Protein 4ZL8 (pdb70)

Sequence (187 aa):
DYTAGKEYVELSSPVPVSQPGKIEVVELFWYGCPHCYAFEPTIVPWSEKLPADVHFVRLPALFGGIWNVHGQMFLTLISSMGVEHDVHNAVFEAIHKEHKKLATPEEMADFLAGKKGVDKEKFLSSSTYNSFAIKKGQMEKAKKLAMAYQVTGVPTMVVNGKYRFDIGSAGGPEETLKLADYLIEKKERAAAK

InterPro domains:
  IPR001853 DSBA-like thioredoxin domain [PF01323] (96-183)
  IPR013766 Thioredoxin domain [PS51352] (16-203)
  IPR017937 Thioredoxin, conserved site [PS00194] (48-66)
  IPR023205 Thiol:disulphide interchange protein DsbA/DsbL [PIRSF001488] (1-208)
  IPR023205 Thiol:disulphide interchange protein DsbA/DsbL [cd03019] (27-207)
  IPR036249 Thioredoxin-like superfamily [SSF52833] (25-203)
  IPR050824 Bacterial Thiol:disulfide Interchange Protein DsbA [PTHR35891] (8-210)

Foldseek 3Di:
DDDAVFQKHWQPDFDADPDPQAKEKEWEDALLDVVRLVLCVQVVVVVVPDDDRYDYDYFQACPDAQSLQRRLLQVLCVVVVCCVVCVNVSSCCVPPVVQSSRDLVSVLVSVVVSVDDSVSSVCSSPDPVSVVVSVVSNVLCVLVVPDDDRWMDIRSTMIHHQVRLPHSNSVVVVNVVVSVVVVPDDD

Organism: Pseudomonas aeruginosa (strain ATCC 15692 / DSM 22644 / CIP 104116 / JCM 14847 / LMG 12228 / 1C / PRS 101 / PAO1) (NCBI:txid208964)

Solvent-accessible surface area: 9549 Å² total; per-residue (Å²): 164,57,74,63,60,145,26,13,51,103,10,120,85,77,13,115,33,70,71,116,51,82,15,5,0,2,0,0,1,43,2,13,8,89,133,0,47,73,4,14,101,36,0,31,52,32,22,114,165,37,69,94,49,13,38,42,41,28,18,2,1,13,85,31,58,65,59,50,38,6,3,24,0,6,16,0,0,87,74,42,62,35,11,140,110,5,10,103,20,0,4,72,0,27,40,121,86,150,83,149,0,39,69,39,91,62,0,0,82,30,0,49,68,107,71,9,80,66,126,114,0,28,68,12,13,97,31,181,59,2,124,32,80,27,82,129,2,101,124,53,4,124,46,2,127,11,134,26,28,10,11,3,0,0,23,0,64,5,62,6,57,41,67,45,9,52,13,61,108,64,1,21,121,0,0,61,83,0,6,102,95,18,93,91,52,111,224

CATH classification: 3.40.30.10

Structure (mmCIF, N/CA/C/O backbone):
data_4ZL8
#
_entry.id   4ZL8
#
_cell.length_a   35.280
_cell.length_b   63.680
_cell.length_c   41.980
_cell.angle_alpha   90.000
_cell.angle_beta   98.260
_cell.angle_gamma   90.000
#
_symmetry.space_group_name_H-M   'P 1 21 1'
#
loop_
_entity.id
_entity.type
_entity.pdbx_description
1 polymer 'Thiol:disulfide interchange protein DsbA'
2 non-polymer '2-(N-MORPHOLINO)-ETHANESULFONIC ACID'
3 non-polymer GLYCEROL
4 water water
#
loop_
_atom_site.group_PDB
_atom_site.id
_atom_site.type_symbol
_atom_site.label_atom_id
_atom_site.label_alt_id
_atom_site.label_comp_id
_atom_site.label_asym_id
_atom_site.label_entity_id
_atom_site.label_seq_id
_atom_site.pdbx_PDB_ins_code
_atom_site.Cartn_x
_atom_site.Cartn_y
_atom_site.Cartn_z
_atom_site.occupancy
_atom_site.B_iso_or_equiv
_atom_site.auth_seq_id
_atom_site.auth_comp_id
_atom_site.auth_asym_id
_atom_site.auth_atom_id
_atom_site.pdbx_PDB_model_num
ATOM 1 N N . ASP A 1 5 ? 14.892 7.412 14.625 1.00 44.99 5 ASP A N 1
ATOM 2 C CA . ASP A 1 5 ? 15.953 6.701 15.332 1.00 44.53 5 ASP A CA 1
ATOM 3 C C . ASP A 1 5 ? 17.135 7.634 15.610 1.00 39.10 5 ASP A C 1
ATOM 4 O O . ASP A 1 5 ? 17.921 7.400 16.526 1.00 49.62 5 ASP A O 1
ATOM 12 N N . TYR A 1 6 ? 17.237 8.695 14.816 1.00 34.68 6 TYR A N 1
ATOM 13 C CA . TYR A 1 6 ? 18.293 9.697 14.967 1.00 24.05 6 TYR A CA 1
ATOM 14 C C . TYR A 1 6 ? 18.079 10.538 16.218 1.00 32.04 6 TYR A C 1
ATOM 15 O O . TYR A 1 6 ? 16.964 10.640 16.725 1.00 36.96 6 TYR A O 1
ATOM 33 N N . THR A 1 7 ? 19.156 11.136 16.720 1.00 24.00 7 THR A N 1
ATOM 34 C CA . THR A 1 7 ? 19.096 11.891 17.962 1.00 24.07 7 THR A CA 1
ATOM 35 C C . THR A 1 7 ? 19.696 13.263 17.717 1.00 21.42 7 THR A C 1
ATOM 36 O O . THR A 1 7 ? 20.844 13.368 17.281 1.00 20.68 7 THR A O 1
ATOM 47 N N . ALA A 1 8 ? 18.927 14.309 17.994 1.00 23.88 8 ALA A N 1
ATOM 48 C CA . ALA A 1 8 ? 19.437 15.660 17.870 1.00 23.45 8 ALA A CA 1
ATOM 49 C C . ALA A 1 8 ? 20.625 15.819 18.814 1.00 22.58 8 ALA A C 1
ATOM 50 O O . ALA A 1 8 ? 20.544 15.463 19.999 1.00 23.75 8 ALA A O 1
ATOM 57 N N . GLY A 1 9 ? 21.717 16.352 18.275 1.00 18.11 9 GLY A N 1
ATOM 58 C CA . GLY A 1 9 ? 22.967 16.491 18.988 1.00 20.76 9 GLY A CA 1
ATOM 59 C C . GLY A 1 9 ? 23.978 15.413 18.660 1.00 23.76 9 GLY A C 1
ATOM 60 O O . GLY A 1 9 ? 25.156 15.546 18.976 1.00 26.90 9 GLY A O 1
ATOM 64 N N . LYS A 1 10 ? 23.516 14.336 18.034 1.00 18.74 10 LYS A N 1
ATOM 65 C CA . LYS A 1 10 ? 24.377 13.228 17.654 1.00 19.45 10 LYS A CA 1
ATOM 66 C C . LYS A 1 10 ? 24.615 13.233 16.139 1.00 18.02 10 LYS A C 1
ATOM 67 O O . LYS A 1 10 ? 25.595 13.798 15.655 1.00 18.73 10 LYS A O 1
ATOM 86 N N . GLU A 1 11 ? 23.703 12.654 15.364 1.00 14.87 11 GLU A N 1
ATOM 87 C CA . GLU A 1 11 ? 23.926 12.555 13.933 1.00 14.12 11 GLU A CA 1
ATOM 88 C C . GLU A 1 11 ? 23.704 13.895 13.214 1.00 12.28 11 GLU A C 1
ATOM 89 O O . GLU A 1 11 ? 24.217 14.119 12.142 1.00 13.46 11 GLU A O 1
ATOM 101 N N . TYR A 1 12 ? 22.905 14.767 13.817 1.00 12.63 12 TYR A N 1
ATOM 102 C CA . TYR A 1 12 ? 22.658 16.113 13.306 1.00 10.48 12 TYR A CA 1
ATOM 103 C C . TYR A 1 12 ? 22.502 17.061 14.481 1.00 12.77 12 TYR A C 1
ATOM 104 O O . TYR A 1 12 ? 22.259 16.618 15.600 1.00 14.23 12 TYR A O 1
ATOM 122 N N . VAL A 1 13 ? 22.607 18.361 14.194 1.00 11.94 13 VAL A N 1
ATOM 123 C CA . VAL A 1 13 ? 22.269 19.359 15.200 1.00 11.59 13 VAL A CA 1
ATOM 124 C C . VAL A 1 13 ? 21.207 20.289 14.634 1.00 11.34 13 VAL A C 1
ATOM 125 O O . VAL A 1 13 ? 21.144 20.510 13.433 1.00 11.86 13 VAL A O 1
ATOM 138 N N . GLU A 1 14 ? 20.389 20.826 15.526 1.00 13.89 14 GLU A N 1
ATOM 139 C CA . GLU A 1 14 ? 19.437 21.864 15.152 1.00 12.98 14 GLU A CA 1
ATOM 140 C C . GLU A 1 14 ? 20.066 23.239 15.389 1.00 12.53 14 GLU A C 1
ATOM 141 O O . GLU A 1 14 ? 20.611 23.520 16.462 1.00 15.33 14 GLU A O 1
ATOM 153 N N . LEU A 1 15 ? 20.020 24.088 14.371 1.00 10.71 15 LEU A N 1
ATOM 154 C CA . LEU A 1 15 ? 20.522 25.443 14.514 1.00 10.77 15 LEU A CA 1
ATOM 155 C C . LEU A 1 15 ? 19.582 26.237 15.422 1.00 12.92 15 LEU A C 1
ATOM 156 O O . LEU A 1 15 ? 18.377 26.302 15.152 1.00 14.42 15 LEU A O 1
ATOM 172 N N . SER A 1 16 ? 20.118 26.868 16.466 1.00 12.16 16 SER A N 1
ATOM 173 C CA . SER A 1 16 ? 19.291 27.623 17.387 1.00 13.62 16 SER A CA 1
ATOM 174 C C . SER A 1 16 ? 18.695 28.874 16.716 1.00 13.90 16 SER A C 1
ATOM 175 O O . SER A 1 16 ? 17.643 29.369 17.156 1.00 17.09 16 SER A O 1
ATOM 183 N N . SER A 1 17 ? 19.363 29.357 15.667 1.00 13.75 17 SER A N 1
ATOM 184 C CA . SER A 1 17 ? 18.851 30.440 14.820 1.00 14.91 17 SER A CA 1
ATOM 185 C C . SER A 1 17 ? 18.667 29.900 13.398 1.00 12.71 17 SER A C 1
ATOM 186 O O . SER A 1 17 ? 19.600 29.945 12.605 1.00 14.20 17 SER A O 1
ATOM 194 N N . PRO A 1 18 ? 17.480 29.346 13.101 1.00 12.81 18 PRO A N 1
ATOM 195 C CA . PRO A 1 18 ? 17.210 28.848 11.752 1.00 14.15 18 PRO A CA 1
ATOM 196 C C . PRO A 1 18 ? 17.401 29.928 10.698 1.00 12.82 18 PRO A C 1
ATOM 197 O O . PRO A 1 18 ? 17.211 31.122 10.951 1.00 15.84 18 PRO A O 1
ATOM 208 N N . VAL A 1 19 ? 17.800 29.486 9.518 1.00 11.57 19 VAL A N 1
ATOM 209 C CA . VAL A 1 19 ? 18.202 30.360 8.425 1.00 12.00 19 VAL A CA 1
ATOM 210 C C . VAL A 1 19 ? 17.117 30.320 7.341 1.00 13.14 19 VAL A C 1
ATOM 211 O O . VAL A 1 19 ? 16.553 29.258 7.058 1.00 12.46 19 VAL A O 1
ATOM 224 N N . PRO A 1 20 ? 16.804 31.474 6.726 1.00 13.21 20 PRO A N 1
ATOM 225 C CA . PRO A 1 20 ? 15.809 31.441 5.646 1.00 12.73 20 PRO A CA 1
ATOM 226 C C . PRO A 1 20 ? 16.268 30.551 4.507 1.00 12.15 20 PRO A C 1
ATOM 227 O O . PRO A 1 20 ? 17.453 30.405 4.241 1.00 12.47 20 PRO A O 1
ATOM 238 N N . VAL A 1 21 ? 15.296 29.974 3.807 1.00 13.44 21 VAL A N 1
ATOM 239 C CA . VAL A 1 21 ? 15.590 29.065 2.698 1.00 11.28 21 VAL A CA 1
ATOM 240 C C . VAL A 1 21 ? 15.544 29.802 1.354 1.00 12.19 21 VAL A C 1
ATOM 241 O O . VAL A 1 21 ? 14.912 30.837 1.223 1.00 13.94 21 VAL A O 1
ATOM 254 N N . SER A 1 22 ? 16.211 29.242 0.359 1.00 11.53 22 SER A N 1
ATOM 255 C CA . SER A 1 22 ? 16.373 29.910 -0.923 1.00 10.95 22 SER A CA 1
ATOM 256 C C . SER A 1 22 ? 15.088 29.942 -1.742 1.00 12.92 22 SER A C 1
ATOM 257 O O . SER A 1 22 ? 14.885 30.860 -2.539 1.00 16.45 22 SER A O 1
ATOM 265 N N . GLN A 1 23 ? 14.236 28.941 -1.550 1.00 12.20 23 GLN A N 1
ATOM 266 C CA . GLN A 1 23 ? 12.951 28.892 -2.227 1.00 11.89 23 GLN A CA 1
ATOM 267 C C . GLN A 1 23 ? 11.846 28.643 -1.218 1.00 11.91 23 GLN A C 1
ATOM 268 O O . GLN A 1 23 ? 11.474 27.498 -0.955 1.00 11.65 23 GLN A O 1
ATOM 282 N N . PRO A 1 24 ? 11.306 29.724 -0.634 1.00 13.61 24 PRO A N 1
ATOM 283 C CA . PRO A 1 24 ? 10.233 29.556 0.339 1.00 12.62 24 PRO A CA 1
ATOM 284 C C . PRO A 1 24 ? 9.103 28.724 -0.225 1.00 11.90 24 PRO A C 1
ATOM 285 O O . PRO A 1 24 ? 8.694 28.884 -1.397 1.00 13.09 24 PRO A O 1
ATOM 296 N N . GLY A 1 25 ? 8.619 27.827 0.617 1.00 11.82 25 GLY A N 1
ATOM 297 C CA . GLY A 1 25 ? 7.556 26.928 0.234 1.00 10.37 25 GLY A CA 1
ATOM 298 C C . GLY A 1 25 ? 8.019 25.533 -0.090 1.00 12.64 25 GLY A C 1
ATOM 299 O O . GLY A 1 25 ? 7.208 24.615 -0.158 1.00 13.02 25 GLY A O 1
ATOM 303 N N . LYS A 1 26 ? 9.317 25.372 -0.325 1.00 11.00 26 LYS A N 1
ATOM 304 C CA . LYS A 1 26 ? 9.906 24.057 -0.504 1.00 10.35 26 LYS A CA 1
ATOM 305 C C . LYS A 1 26 ? 10.835 23.728 0.629 1.00 9.76 26 LYS A C 1
ATOM 306 O O . LYS A 1 26 ? 11.435 24.614 1.242 1.00 11.48 26 LYS A O 1
ATOM 325 N N . ILE A 1 27 ? 10.950 22.436 0.903 1.00 9.67 27 ILE A N 1
ATOM 326 C CA . ILE A 1 27 ? 11.872 21.959 1.904 1.00 9.72 27 ILE A CA 1
ATOM 327 C C . ILE A 1 27 ? 13.264 21.966 1.299 1.00 10.08 27 ILE A C 1
ATOM 328 O O . ILE A 1 27 ? 13.535 21.253 0.333 1.00 10.85 27 ILE A O 1
ATOM 344 N N . GLU A 1 28 ? 14.125 22.822 1.827 1.00 9.29 28 GLU A N 1
ATOM 345 C CA . GLU A 1 28 ? 15.454 22.977 1.254 1.00 8.95 28 GLU A CA 1
ATOM 346 C C . GLU A 1 28 ? 16.420 21.865 1.680 1.00 8.17 28 GLU A C 1
ATOM 347 O O . GLU A 1 28 ? 16.409 21.432 2.824 1.00 8.95 28 GLU A O 1
ATOM 359 N N . VAL A 1 29 ? 17.262 21.449 0.738 1.00 8.64 29 VAL A N 1
ATOM 360 C CA . VAL A 1 29 ? 18.405 20.601 1.063 1.00 9.21 29 VAL A CA 1
ATOM 361 C C . VAL A 1 29 ? 19.631 21.240 0.443 1.00 8.69 29 VAL A C 1
ATOM 362 O O . VAL A 1 29 ? 19.696 21.380 -0.776 1.00 10.03 29 VAL A O 1
ATOM 375 N N . VAL A 1 30 ? 20.572 21.669 1.277 1.00 7.80 30 VAL A N 1
ATOM 376 C CA . VAL A 1 30 ? 21.810 22.291 0.809 1.00 8.81 30 VAL A CA 1
ATOM 377 C C . VAL A 1 30 ? 22.991 21.363 1.039 1.00 8.14 30 VAL A C 1
ATOM 378 O O . VAL A 1 30 ? 23.161 20.843 2.140 1.00 9.08 30 VAL A O 1
ATOM 391 N N . GLU A 1 31 ? 23.771 21.138 -0.018 1.00 8.73 31 GLU A N 1
ATOM 392 C CA . GLU A 1 31 ? 25.092 20.542 0.150 1.00 9.12 31 GLU A CA 1
ATOM 393 C C . GLU A 1 31 ? 26.114 21.657 0.013 1.00 8.07 31 GLU A C 1
ATOM 394 O O . GLU A 1 31 ? 26.255 22.239 -1.066 1.00 9.62 31 GLU A O 1
ATOM 406 N N . LEU A 1 32 ? 26.798 21.984 1.105 1.00 8.98 32 LEU A N 1
ATOM 407 C CA . LEU A 1 32 ? 27.951 22.893 1.019 1.00 9.39 32 LEU A CA 1
ATOM 408 C C . LEU A 1 32 ? 29.152 22.080 0.557 1.00 9.74 32 LEU A C 1
ATOM 409 O O . LEU A 1 32 ? 29.405 20.982 1.080 1.00 9.65 32 LEU A O 1
ATOM 425 N N . PHE A 1 33 ? 29.855 22.608 -0.440 1.00 8.66 33 PHE A N 1
ATOM 426 C CA . PHE A 1 33 ? 30.899 21.821 -1.092 1.00 9.68 33 PHE A CA 1
ATOM 427 C C . PHE A 1 33 ? 31.979 22.760 -1.626 1.00 9.08 33 PHE A C 1
ATOM 428 O O . PHE A 1 33 ? 31.828 23.969 -1.647 1.00 9.74 33 PHE A O 1
ATOM 445 N N . TRP A 1 34 ? 33.073 22.167 -2.078 1.00 9.47 34 TRP A N 1
ATOM 446 C CA . TRP A 1 34 ? 34.069 22.838 -2.890 1.00 9.08 34 TRP A CA 1
ATOM 447 C C . TRP A 1 34 ? 34.421 21.854 -4.002 1.00 8.38 34 TRP A C 1
ATOM 448 O O . TRP A 1 34 ? 34.652 20.676 -3.750 1.00 9.67 34 TRP A O 1
ATOM 469 N N . TYR A 1 35 ? 34.503 22.333 -5.231 1.00 9.16 35 TYR A N 1
ATOM 470 C CA . TYR A 1 35 ? 34.875 21.468 -6.348 1.00 9.24 35 TYR A CA 1
ATOM 471 C C . TYR A 1 35 ? 36.198 20.728 -6.133 1.00 9.88 35 TYR A C 1
ATOM 472 O O . TYR A 1 35 ? 36.364 19.618 -6.645 1.00 10.99 35 TYR A O 1
ATOM 490 N N . GLY A 1 36 ? 37.147 21.333 -5.418 1.00 9.60 36 GLY A N 1
ATOM 491 C CA . GLY A 1 36 ? 38.455 20.741 -5.215 1.00 10.28 36 GLY A CA 1
ATOM 492 C C . GLY A 1 36 ? 38.561 19.792 -4.025 1.00 10.68 36 GLY A C 1
ATOM 493 O O . GLY A 1 36 ? 39.622 19.242 -3.781 1.00 10.83 36 GLY A O 1
ATOM 497 N N . CYS A 1 37 ? 37.458 19.616 -3.302 1.00 9.02 37 CYS A N 1
ATOM 498 C CA . CYS A 1 37 ? 37.413 18.835 -2.080 1.00 9.85 37 CYS A CA 1
ATOM 499 C C . CYS A 1 37 ? 37.315 17.349 -2.426 1.00 10.10 37 CYS A C 1
ATOM 500 O O . CYS A 1 37 ? 36.344 16.919 -3.028 1.00 10.26 37 CYS A O 1
ATOM 507 N N . PRO A 1 38 ? 38.339 16.553 -2.059 1.00 10.40 38 PRO A N 1
ATOM 508 C CA . PRO A 1 38 ? 38.279 15.144 -2.480 1.00 9.91 38 PRO A CA 1
ATOM 509 C C . PRO A 1 38 ? 37.121 14.340 -1.852 1.00 10.50 38 PRO A C 1
ATOM 510 O O . PRO A 1 38 ? 36.598 13.452 -2.525 1.00 10.78 38 PRO A O 1
ATOM 521 N N . HIS A 1 39 ? 36.745 14.627 -0.600 1.00 9.95 39 HIS A N 1
ATOM 522 C CA . HIS A 1 39 ? 35.599 13.923 -0.032 1.00 9.73 39 HIS A CA 1
ATOM 523 C C . HIS A 1 39 ? 34.326 14.297 -0.785 1.00 10.33 39 HIS A C 1
ATOM 524 O O . HIS A 1 39 ? 33.413 13.473 -0.913 1.00 12.18 39 HIS A O 1
ATOM 539 N N . CYS A 1 40 ? 34.248 15.540 -1.254 1.00 10.25 40 CYS A N 1
ATOM 540 C CA . CYS A 1 40 ? 33.095 16.001 -2.010 1.00 9.88 40 CYS A CA 1
ATOM 541 C C . CYS A 1 40 ? 33.015 15.225 -3.320 1.00 10.28 40 CYS A C 1
ATOM 542 O O . CYS A 1 40 ? 31.953 14.710 -3.702 1.00 10.79 40 CYS A O 1
ATOM 549 N N . TYR A 1 41 ? 34.145 15.106 -4.010 1.00 10.24 41 TYR A N 1
ATOM 550 C CA . TYR A 1 41 ? 34.217 14.304 -5.228 1.00 10.41 41 TYR A CA 1
ATOM 551 C C . TYR A 1 41 ? 33.758 12.873 -4.961 1.00 11.34 41 TYR A C 1
ATOM 552 O O . TYR A 1 41 ? 32.951 12.322 -5.715 1.00 12.69 41 TYR A O 1
ATOM 570 N N . ALA A 1 42 ? 34.251 12.284 -3.875 1.00 11.45 42 ALA A N 1
ATOM 571 C CA . ALA A 1 42 ? 33.941 10.892 -3.591 1.00 11.39 42 ALA A CA 1
ATOM 572 C C . ALA A 1 42 ? 32.470 10.676 -3.219 1.00 11.13 42 ALA A C 1
ATOM 573 O O . ALA A 1 42 ? 31.958 9.570 -3.377 1.00 13.74 42 ALA A O 1
ATOM 580 N N . PHE A 1 43 ? 31.812 11.712 -2.708 1.00 10.52 43 PHE A 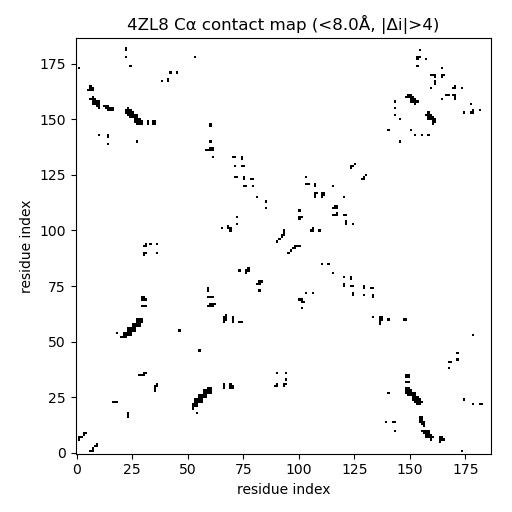N 1
ATOM 581 C CA . PHE A 1 43 ? 30.392 11.656 -2.345 1.00 10.81 43 PHE A CA 1
ATOM 582 C C . PHE A 1 43 ? 29.475 11.782 -3.545 1.00 11.03 43 PHE A C 1
ATOM 583 O O . PHE A 1 43 ? 28.312 11.353 -3.486 1.00 11.93 43 PHE A O 1
ATOM 600 N N . GLU A 1 44 ? 29.961 12.349 -4.647 1.00 11.01 44 GLU A N 1
ATOM 601 C CA . GLU A 1 44 ? 29.105 12.591 -5.810 1.00 12.68 44 GLU A CA 1
ATOM 602 C C . GLU A 1 44 ? 28.313 11.376 -6.298 1.00 12.84 44 GLU A C 1
ATOM 603 O O . GLU A 1 44 ? 27.119 11.511 -6.583 1.00 13.65 44 GLU A O 1
ATOM 615 N N . PRO A 1 45 ? 28.940 10.204 -6.419 1.00 12.44 45 PRO A N 1
ATOM 616 C CA . PRO A 1 45 ? 28.149 9.067 -6.927 1.00 14.05 45 PRO A CA 1
ATOM 617 C C . PRO A 1 45 ? 26.999 8.656 -6.001 1.00 14.03 45 PRO A C 1
ATOM 618 O O . PRO A 1 45 ? 26.074 7.946 -6.427 1.00 16.41 45 PRO A O 1
ATOM 629 N N . THR A 1 46 ? 27.034 9.123 -4.763 1.00 13.73 46 THR A N 1
ATOM 630 C CA . THR A 1 46 ? 25.958 8.843 -3.810 1.00 16.61 46 THR A CA 1
ATOM 631 C C . THR A 1 46 ? 24.891 9.940 -3.860 1.00 14.94 46 THR A C 1
ATOM 632 O O . THR A 1 46 ? 23.697 9.654 -4.006 1.00 14.89 46 THR A O 1
ATOM 643 N N . ILE A 1 47 ? 25.310 11.194 -3.783 1.00 12.55 47 ILE A N 1
ATOM 644 C CA . ILE A 1 47 ? 24.354 12.280 -3.644 1.00 12.58 47 ILE A CA 1
ATOM 645 C C . ILE A 1 47 ? 23.711 12.654 -4.990 1.00 13.37 47 ILE A C 1
ATOM 646 O O . ILE A 1 47 ? 22.558 13.049 -5.031 1.00 14.42 47 ILE A O 1
ATOM 662 N N . VAL A 1 48 ? 24.425 12.507 -6.097 1.00 13.94 48 VAL A N 1
ATOM 663 C CA . VAL A 1 48 ? 23.855 12.901 -7.385 1.00 14.04 48 VAL A CA 1
ATOM 664 C C . VAL A 1 48 ? 22.566 12.141 -7.727 1.00 15.05 48 VAL A C 1
ATOM 665 O O . VAL A 1 48 ? 21.526 12.769 -7.947 1.00 16.76 48 VAL A O 1
ATOM 678 N N . PRO A 1 49 ? 22.596 10.806 -7.780 1.00 13.82 49 PRO A N 1
ATOM 679 C CA . PRO A 1 49 ? 21.342 10.163 -8.184 1.00 16.27 49 PRO A CA 1
ATOM 680 C C . PRO A 1 49 ? 20.217 10.410 -7.180 1.00 18.12 49 PRO A C 1
ATOM 681 O O . PRO A 1 49 ? 19.045 10.542 -7.558 1.00 17.24 49 PRO A O 1
ATOM 692 N N . TRP A 1 50 ? 20.547 10.475 -5.902 1.00 15.56 50 TRP A N 1
ATOM 693 C CA . TRP A 1 50 ? 19.538 10.759 -4.878 1.00 14.54 50 TRP A CA 1
ATOM 694 C C . TRP A 1 50 ? 18.904 12.124 -5.104 1.00 13.95 50 TRP A C 1
ATOM 695 O O . TRP A 1 50 ? 17.674 12.290 -5.018 1.00 15.29 50 TRP A O 1
ATOM 716 N N . SER A 1 51 ? 19.725 13.109 -5.430 1.00 14.47 51 SER A N 1
ATOM 717 C CA . SER A 1 51 ? 19.241 14.476 -5.600 1.00 15.14 51 SER A CA 1
ATOM 718 C C . SER A 1 51 ? 18.301 14.580 -6.802 1.00 18.25 51 SER A C 1
ATOM 719 O O . SER A 1 51 ? 17.389 15.418 -6.808 1.00 23.44 51 SER A O 1
ATOM 727 N N . GLU A 1 52 ? 18.473 13.710 -7.788 1.00 16.35 52 GLU A N 1
ATOM 728 C CA . GLU A 1 52 ? 17.676 13.775 -9.004 1.00 18.57 52 GLU A CA 1
ATOM 729 C C . GLU A 1 52 ? 16.304 13.126 -8.824 1.00 21.23 52 GLU A C 1
ATOM 730 O O . GLU A 1 52 ? 15.407 13.308 -9.661 1.00 24.24 52 GLU A O 1
ATOM 742 N N . LYS A 1 53 ? 16.120 12.394 -7.726 1.00 16.23 53 LYS A N 1
ATOM 743 C CA . LYS A 1 53 ? 14.869 11.685 -7.484 1.00 19.26 53 LYS A CA 1
ATOM 744 C C . LYS A 1 53 ? 14.018 12.270 -6.367 1.00 18.01 53 LYS A C 1
ATOM 745 O O . LYS A 1 53 ? 13.055 11.635 -5.935 1.00 19.13 53 LYS A O 1
ATOM 764 N N . LEU A 1 54 ? 14.342 13.472 -5.914 1.00 16.20 54 LEU A N 1
ATOM 765 C CA . LEU A 1 54 ? 13.598 14.086 -4.814 1.00 15.86 54 LEU A CA 1
ATOM 766 C C . LEU A 1 54 ? 12.220 14.527 -5.290 1.00 15.33 54 LEU A C 1
ATOM 767 O O . LEU A 1 54 ? 12.023 14.767 -6.470 1.00 18.29 54 LEU A O 1
ATOM 783 N N . PRO A 1 55 ? 11.256 14.596 -4.369 1.00 14.37 55 PRO A N 1
ATOM 784 C CA . PRO A 1 55 ? 9.887 14.945 -4.757 1.00 12.98 55 PRO A CA 1
ATOM 785 C C . PRO A 1 55 ? 9.708 16.446 -4.977 1.00 11.97 55 PRO A C 1
ATOM 786 O O . PRO A 1 55 ? 10.615 17.236 -4.770 1.00 12.21 55 PRO A O 1
ATOM 797 N N . ALA A 1 56 ? 8.508 16.803 -5.398 1.00 12.23 56 ALA A N 1
ATOM 798 C CA . ALA A 1 56 ? 8.237 18.124 -5.951 1.00 12.16 56 ALA A CA 1
ATOM 799 C C . ALA A 1 56 ? 8.276 19.224 -4.902 1.00 13.19 56 ALA A C 1
ATOM 800 O O . ALA A 1 56 ? 8.400 20.392 -5.266 1.00 13.88 56 ALA A O 1
ATOM 807 N N . ASP A 1 57 ? 8.194 18.887 -3.615 1.00 10.41 57 ASP A N 1
ATOM 808 C CA . ASP A 1 57 ? 8.223 19.903 -2.572 1.00 11.65 57 ASP A CA 1
ATOM 809 C C . ASP A 1 57 ? 9.591 20.066 -1.941 1.00 9.39 57 ASP A C 1
ATOM 810 O O . ASP A 1 57 ? 9.714 20.747 -0.934 1.00 10.97 57 ASP A O 1
ATOM 819 N N . VAL A 1 58 ? 10.619 19.455 -2.535 1.00 9.53 58 VAL A N 1
ATOM 820 C CA . VAL A 1 58 ? 11.979 19.582 -2.031 1.00 9.10 58 VAL A CA 1
ATOM 821 C C . VAL A 1 58 ? 12.801 20.369 -3.055 1.00 11.22 58 VAL A C 1
ATOM 822 O O . VAL A 1 58 ? 12.673 20.170 -4.249 1.00 12.57 58 VAL A O 1
ATOM 835 N N . HIS A 1 59 ? 13.646 21.265 -2.557 1.00 10.01 59 HIS A N 1
ATOM 836 C CA . HIS A 1 59 ? 14.569 22.030 -3.401 1.00 10.98 59 HIS A CA 1
ATOM 837 C C . HIS A 1 59 ? 16.008 21.750 -2.980 1.00 9.70 59 HIS A C 1
ATOM 838 O O . HIS A 1 59 ? 16.452 22.189 -1.921 1.00 9.86 59 HIS A O 1
ATOM 853 N N . PHE A 1 60 ? 16.707 20.983 -3.805 1.00 11.46 60 PHE A N 1
ATOM 854 C CA . PHE A 1 60 ? 18.100 20.652 -3.569 1.00 10.72 60 PHE A CA 1
ATOM 855 C C . PHE A 1 60 ? 18.977 21.692 -4.234 1.00 12.69 60 PHE A C 1
ATOM 856 O O . PHE A 1 60 ? 18.791 22.030 -5.406 1.00 13.58 60 PHE A O 1
ATOM 873 N N . VAL A 1 61 ? 19.968 22.167 -3.491 1.00 11.10 61 VAL A N 1
ATOM 874 C CA . VAL A 1 61 ? 20.934 23.075 -4.068 1.00 13.37 61 VAL A CA 1
ATOM 875 C C . VAL A 1 61 ? 22.302 22.835 -3.484 1.00 10.67 61 VAL A C 1
ATOM 876 O O . VAL A 1 61 ? 22.460 22.411 -2.352 1.00 10.87 61 VAL A O 1
ATOM 889 N N . ARG A 1 62 ? 23.294 23.090 -4.321 1.00 11.38 62 ARG A N 1
ATOM 890 C CA . ARG A 1 62 ? 24.644 23.128 -3.856 1.00 10.63 62 ARG A CA 1
ATOM 891 C C . ARG A 1 62 ? 25.009 24.557 -3.563 1.00 10.58 62 ARG A C 1
ATOM 892 O O . ARG A 1 62 ? 24.583 25.479 -4.252 1.00 11.10 62 ARG A O 1
ATOM 913 N N . LEU A 1 63 ? 25.810 24.731 -2.527 1.00 9.56 63 LEU A N 1
ATOM 914 C CA . LEU A 1 63 ? 26.299 26.044 -2.145 1.00 10.07 63 LEU A CA 1
ATOM 915 C C . LEU A 1 63 ? 27.810 25.939 -1.966 1.00 9.30 63 LEU A C 1
ATOM 916 O O . LEU A 1 63 ? 28.276 25.121 -1.179 1.00 9.25 63 LEU A O 1
ATOM 932 N N . PRO A 1 64 ? 28.567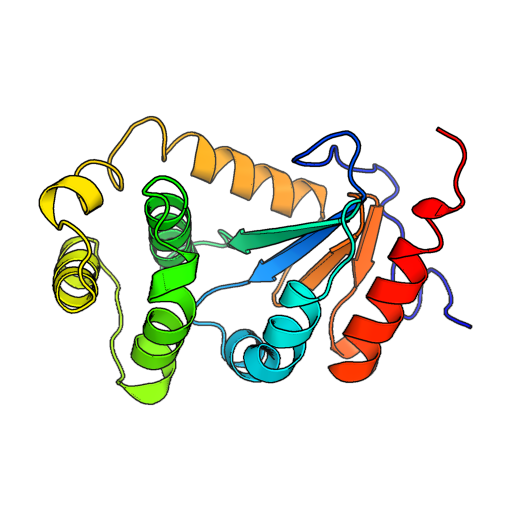 26.757 -2.705 1.00 8.93 64 PRO A N 1
ATOM 933 C CA . PRO A 1 64 ? 30.017 26.664 -2.555 1.00 9.01 64 PRO A CA 1
ATOM 934 C C . PRO A 1 64 ? 30.457 27.280 -1.251 1.00 9.09 64 PRO A C 1
ATOM 935 O O . PRO A 1 64 ? 29.974 28.347 -0.889 1.00 10.96 64 PRO A O 1
ATOM 946 N N . ALA A 1 65 ? 31.377 26.621 -0.553 1.00 10.03 65 ALA A N 1
ATOM 947 C CA . ALA A 1 65 ? 31.969 27.135 0.674 1.00 10.86 65 ALA A CA 1
ATOM 948 C C . ALA A 1 65 ? 33.087 28.079 0.260 1.00 11.83 65 ALA A C 1
ATOM 949 O O . ALA A 1 65 ? 34.050 27.683 -0.407 1.00 11.22 65 ALA A O 1
ATOM 956 N N . LEU A 1 66 ? 32.919 29.351 0.605 1.00 12.73 66 LEU A N 1
ATOM 957 C CA . LEU A 1 66 ? 33.846 30.399 0.200 1.00 13.01 66 LEU A CA 1
ATOM 958 C C . LEU A 1 66 ? 34.783 30.691 1.364 1.00 15.11 66 LEU A C 1
ATOM 959 O O . LEU A 1 66 ? 34.686 31.742 2.021 1.00 17.91 66 LEU A O 1
ATOM 975 N N . PHE A 1 67 ? 35.697 29.759 1.591 1.00 14.25 67 PHE A N 1
ATOM 976 C CA . PHE A 1 67 ? 36.554 29.759 2.775 1.00 17.89 67 PHE A CA 1
ATOM 977 C C . PHE A 1 67 ? 37.943 30.297 2.455 1.00 19.41 67 PHE A C 1
ATOM 978 O O . PHE A 1 67 ? 38.908 30.032 3.182 1.00 24.44 67 PHE A O 1
ATOM 995 N N . GLY A 1 68 ? 38.045 31.037 1.364 1.00 15.06 68 GLY A N 1
ATOM 996 C CA . GLY A 1 68 ? 39.285 31.697 1.004 1.00 16.41 68 GLY A CA 1
ATOM 997 C C . GLY A 1 68 ? 40.044 31.090 -0.162 1.00 15.25 68 GLY A C 1
ATOM 998 O O . GLY A 1 68 ? 39.923 29.915 -0.479 1.00 13.73 68 GLY A O 1
ATOM 1002 N N . GLY A 1 69 ? 40.866 31.916 -0.798 1.00 16.42 69 GLY A N 1
ATOM 1003 C CA . GLY A 1 69 ? 41.779 31.446 -1.831 1.00 15.03 69 GLY A CA 1
ATOM 1004 C C . GLY A 1 69 ? 41.095 30.706 -2.954 1.00 14.45 69 GLY A C 1
ATOM 1005 O O . GLY A 1 69 ? 40.092 31.158 -3.498 1.00 12.84 69 GLY A O 1
ATOM 1009 N N . ILE A 1 70 ? 41.615 29.537 -3.297 1.00 12.40 70 ILE A N 1
ATOM 1010 C CA . ILE A 1 70 ? 41.099 28.774 -4.397 1.00 12.35 70 ILE A CA 1
ATOM 1011 C C . ILE A 1 70 ? 39.644 28.334 -4.165 1.00 11.27 70 ILE A C 1
ATOM 1012 O O . ILE A 1 70 ? 38.902 28.094 -5.121 1.00 11.28 70 ILE A O 1
ATOM 1028 N N . TRP A 1 71 ? 39.238 28.211 -2.900 1.00 10.87 71 TRP A N 1
ATOM 1029 C CA . TRP A 1 71 ? 37.828 27.864 -2.647 1.00 10.31 71 TRP A CA 1
ATOM 1030 C C . TRP A 1 71 ? 36.935 28.981 -3.170 1.00 10.97 71 TRP A C 1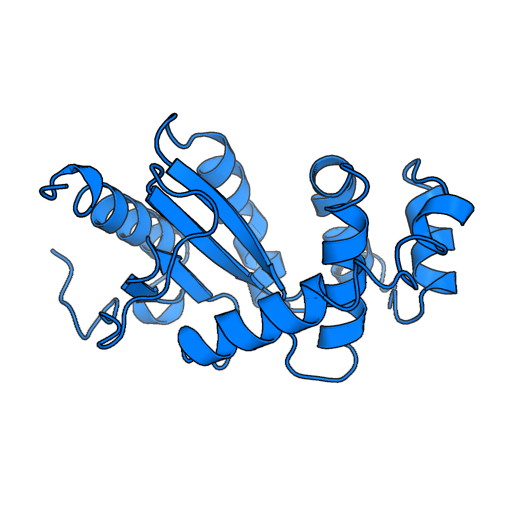
ATOM 1031 O O . TRP A 1 71 ? 35.861 28.725 -3.701 1.00 10.23 71 TRP A O 1
ATOM 1052 N N . ASN A 1 72 ? 37.368 30.227 -3.026 1.00 11.19 72 ASN A N 1
ATOM 1053 C CA . ASN A 1 72 ? 36.564 31.350 -3.485 1.00 10.81 72 ASN A CA 1
ATOM 1054 C C . ASN A 1 72 ? 36.515 31.401 -5.000 1.00 10.01 72 ASN A C 1
ATOM 1055 O O . ASN A 1 72 ? 35.464 31.622 -5.591 1.00 10.65 72 ASN A O 1
ATOM 1066 N N . VAL A 1 73 ? 37.649 31.162 -5.639 1.00 11.57 73 VAL A N 1
ATOM 1067 C CA . VAL A 1 73 ? 37.748 31.134 -7.089 1.00 11.96 73 VAL A CA 1
ATOM 1068 C C . VAL A 1 73 ? 36.847 30.027 -7.682 1.00 11.62 73 VAL A C 1
ATOM 1069 O O . VAL A 1 73 ? 36.046 30.242 -8.610 1.00 10.38 73 VAL A O 1
ATOM 1082 N N . HIS A 1 74 ? 36.953 28.833 -7.112 1.00 10.27 74 HIS A N 1
ATOM 1083 C CA . HIS A 1 74 ? 36.145 27.735 -7.594 1.00 10.76 74 HIS A CA 1
ATOM 1084 C C . HIS A 1 74 ? 34.677 27.961 -7.286 1.00 9.69 74 HIS A C 1
ATOM 1085 O O . HIS A 1 74 ? 33.798 27.554 -8.078 1.00 10.12 74 HIS A O 1
ATOM 1100 N N . GLY A 1 75 ? 34.390 28.588 -6.146 1.00 9.34 75 GLY A N 1
ATOM 1101 C CA . GLY A 1 75 ? 33.021 28.929 -5.816 1.00 10.42 75 GLY A CA 1
ATOM 1102 C C . GLY A 1 75 ? 32.445 29.976 -6.751 1.00 9.72 75 GLY A C 1
ATOM 1103 O O . GLY A 1 75 ? 31.263 29.925 -7.117 1.00 9.89 75 GLY A O 1
ATOM 1107 N N . GLN A 1 76 ? 33.272 30.923 -7.163 1.00 8.82 76 GLN A N 1
ATOM 1108 C CA . GLN A 1 76 ? 32.842 31.955 -8.090 1.00 8.66 76 GLN A CA 1
ATOM 1109 C C . GLN A 1 76 ? 32.569 31.340 -9.481 1.00 9.27 76 GLN A C 1
ATOM 1110 O O . GLN A 1 76 ? 31.608 31.718 -10.159 1.00 9.79 76 GLN A O 1
ATOM 1124 N N . MET A 1 77 ? 33.354 30.345 -9.880 1.00 10.07 77 MET A N 1
ATOM 1125 C CA . MET A 1 77 ? 33.085 29.586 -11.097 1.00 10.23 77 MET A CA 1
ATOM 1126 C C . MET A 1 77 ? 31.715 28.898 -10.985 1.00 9.91 77 MET A C 1
ATOM 1127 O O . MET A 1 77 ? 30.885 28.993 -11.899 1.00 10.39 77 MET A O 1
ATOM 1141 N N . PHE A 1 78 ? 31.459 28.229 -9.863 1.00 10.11 78 PHE A N 1
ATOM 1142 C CA . PHE A 1 78 ? 30.168 27.570 -9.650 1.00 9.72 78 PHE A CA 1
ATOM 1143 C C . PHE A 1 78 ? 29.017 28.550 -9.825 1.00 10.15 78 PHE A C 1
ATOM 1144 O O . PHE A 1 78 ? 28.057 28.293 -10.550 1.00 9.61 78 PHE A O 1
ATOM 1161 N N . LEU A 1 79 ? 29.105 29.688 -9.141 1.00 10.07 79 LEU A N 1
ATOM 1162 C CA . LEU A 1 79 ? 28.014 30.651 -9.177 1.00 9.66 79 LEU A CA 1
ATOM 1163 C C . LEU A 1 79 ? 27.830 31.268 -10.559 1.00 9.57 79 LEU A C 1
ATOM 1164 O O . LEU A 1 79 ? 26.716 31.551 -10.971 1.00 11.27 79 LEU A O 1
ATOM 1180 N N . THR A 1 80 ? 28.929 31.426 -11.289 1.00 9.88 80 THR A N 1
ATOM 1181 C CA . THR A 1 80 ? 28.883 31.921 -12.659 1.00 10.07 80 THR A CA 1
ATOM 1182 C C . THR A 1 80 ? 28.128 30.932 -13.541 1.00 11.69 80 THR A C 1
ATOM 1183 O O . THR A 1 80 ? 27.261 31.318 -14.331 1.00 12.27 80 THR A O 1
ATOM 1194 N N . LEU A 1 81 ? 28.449 29.652 -13.394 1.00 10.27 81 LEU A N 1
ATOM 1195 C CA . LEU A 1 81 ? 27.795 28.620 -14.186 1.00 11.67 81 LEU A CA 1
ATOM 1196 C C . LEU A 1 81 ? 26.307 28.515 -13.852 1.00 10.68 81 LEU A C 1
ATOM 1197 O O . LEU A 1 81 ? 25.475 28.322 -14.738 1.00 12.25 81 LEU A O 1
ATOM 1213 N N . ILE A 1 82 ? 25.964 28.620 -12.568 1.00 10.58 82 ILE A N 1
ATOM 1214 C CA . ILE A 1 82 ? 24.553 28.701 -12.177 1.00 12.50 82 ILE A CA 1
ATOM 1215 C C . ILE A 1 82 ? 23.838 29.874 -12.854 1.00 13.13 82 ILE A C 1
ATOM 1216 O O . ILE A 1 82 ? 22.764 29.713 -13.431 1.00 15.45 82 ILE A O 1
ATOM 1232 N N . SER A 1 83 ? 24.445 31.055 -12.829 1.00 13.47 83 SER A N 1
ATOM 1233 C CA A SER A 1 83 ? 23.841 32.229 -13.448 0.83 15.02 83 SER A CA 1
ATOM 1234 C CA B SER A 1 83 ? 23.836 32.231 -13.443 0.17 15.13 83 SER A CA 1
ATOM 1235 C C . SER A 1 83 ? 23.617 32.013 -14.937 1.00 14.22 83 SER A C 1
ATOM 1236 O O . SER A 1 83 ? 22.587 32.432 -15.505 1.00 15.99 83 SER A O 1
ATOM 1249 N N . MET A 1 84 ? 24.567 31.358 -15.582 1.00 13.66 84 MET A N 1
ATOM 1250 C CA . MET A 1 84 ? 24.467 31.075 -17.011 1.00 14.24 84 MET A CA 1
ATOM 1251 C C . MET A 1 84 ? 23.485 29.954 -17.340 1.00 17.42 84 MET A C 1
ATOM 1252 O O . MET A 1 84 ? 23.165 29.749 -18.507 1.00 19.25 84 MET A O 1
ATOM 1266 N N . GLY A 1 85 ? 23.027 29.231 -16.321 1.00 14.12 85 GLY A N 1
ATOM 1267 C CA . GLY A 1 85 ? 22.065 28.160 -16.508 1.00 15.79 85 GLY A CA 1
ATOM 1268 C C . GLY A 1 85 ? 22.686 26.867 -17.009 1.00 16.50 85 GLY A C 1
ATOM 1269 O O . GLY A 1 85 ? 21.960 26.023 -17.535 1.00 19.68 85 GLY A O 1
ATOM 1273 N N . VAL A 1 86 ? 24.000 26.710 -16.842 1.00 14.96 86 VAL A N 1
ATOM 1274 C CA . VAL A 1 86 ? 24.718 25.568 -17.408 1.00 16.05 86 VAL A CA 1
ATOM 1275 C C .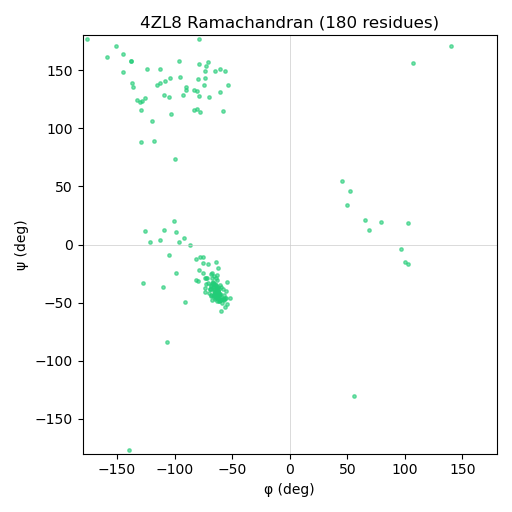 VAL A 1 86 ? 25.447 24.699 -16.380 1.00 15.24 86 VAL A C 1
ATOM 1276 O O . VAL A 1 86 ? 26.112 23.736 -16.764 1.00 16.33 86 VAL A O 1
ATOM 1289 N N . GLU A 1 87 ? 25.347 25.001 -15.089 1.00 14.57 87 GLU A N 1
ATOM 1290 C CA . GLU A 1 87 ? 26.152 24.245 -14.128 1.00 13.46 87 GLU A CA 1
ATOM 1291 C C . GLU A 1 87 ? 25.810 22.776 -14.165 1.00 17.24 87 GLU A C 1
ATOM 1292 O O . GLU A 1 87 ? 26.716 21.946 -14.119 1.00 15.14 87 GLU A O 1
ATOM 1304 N N . HIS A 1 88 ? 24.526 22.444 -14.233 1.00 15.87 88 HIS A N 1
ATOM 1305 C CA . HIS A 1 88 ? 24.110 21.052 -14.187 1.00 16.51 88 HIS A CA 1
ATOM 1306 C C . HIS A 1 88 ? 24.737 20.290 -15.337 1.00 19.80 88 HIS A C 1
ATOM 1307 O O . HIS A 1 88 ? 25.144 19.139 -15.166 1.00 20.80 88 HIS A O 1
ATOM 1322 N N . ASP A 1 89 ? 24.854 20.952 -16.485 1.00 18.70 89 ASP A N 1
ATOM 1323 C CA . ASP A 1 89 ? 25.330 20.303 -17.702 1.00 22.17 89 ASP A CA 1
ATOM 1324 C C . ASP A 1 89 ? 26.835 20.015 -17.697 1.00 18.68 89 ASP A C 1
ATOM 1325 O O . ASP A 1 89 ? 27.278 19.061 -18.331 1.00 21.40 89 ASP A O 1
ATOM 1334 N N . VAL A 1 90 ? 27.605 20.825 -16.980 1.00 14.46 90 VAL A N 1
ATOM 1335 C CA . VAL A 1 90 ? 29.064 20.685 -16.933 1.00 15.10 90 VAL A CA 1
ATOM 1336 C C . VAL A 1 90 ? 29.574 20.261 -15.547 1.00 13.75 90 VAL A C 1
ATOM 1337 O O . VAL A 1 90 ? 30.778 20.131 -15.341 1.00 14.15 90 VAL A O 1
ATOM 1350 N N . HIS A 1 91 ? 28.647 20.004 -14.629 1.00 14.62 91 HIS A N 1
ATOM 1351 C CA . HIS A 1 91 ? 28.993 19.709 -13.234 1.00 14.35 91 HIS A CA 1
ATOM 1352 C C . HIS A 1 91 ? 29.965 18.532 -13.093 1.00 12.20 91 HIS A C 1
ATOM 1353 O O . HIS A 1 91 ? 31.027 18.667 -12.462 1.00 12.89 91 HIS A O 1
ATOM 1368 N N . ASN A 1 92 ? 29.636 17.386 -13.669 1.00 13.86 92 ASN A N 1
ATOM 1369 C CA . ASN A 1 92 ? 30.484 16.203 -13.560 1.00 15.63 92 ASN A CA 1
ATOM 1370 C C . ASN A 1 92 ? 31.831 16.497 -14.216 1.00 15.21 92 ASN A C 1
ATOM 1371 O O . ASN A 1 92 ? 32.880 16.098 -13.704 1.00 14.71 92 ASN A O 1
ATOM 1382 N N . ALA A 1 93 ? 31.812 17.189 -15.349 1.00 13.92 93 ALA A N 1
ATOM 1383 C CA . ALA A 1 93 ? 33.047 17.492 -16.065 1.00 14.96 93 ALA A CA 1
ATOM 1384 C C . ALA A 1 93 ? 34.005 18.362 -15.254 1.00 13.36 93 ALA A C 1
ATOM 1385 O O . ALA A 1 93 ? 35.222 18.176 -15.344 1.00 13.99 93 ALA A O 1
ATOM 1392 N N . VAL A 1 94 ? 33.473 19.297 -14.480 1.00 11.91 94 VAL A N 1
ATOM 1393 C CA . VAL A 1 94 ? 34.329 20.153 -13.665 1.00 12.51 94 VAL A CA 1
ATOM 1394 C C . VAL A 1 94 ? 34.985 19.314 -12.580 1.00 11.88 94 VAL A C 1
ATOM 1395 O O . VAL A 1 94 ? 36.193 19.379 -12.388 1.00 12.07 94 VAL A O 1
ATOM 1408 N N . PHE A 1 95 ? 34.206 18.493 -11.891 1.00 12.14 95 PHE A N 1
ATOM 1409 C CA . PHE A 1 95 ? 34.777 17.586 -10.907 1.00 13.19 95 PHE A CA 1
ATOM 1410 C C . PHE A 1 95 ? 35.836 16.684 -11.542 1.00 12.70 95 PHE A C 1
ATOM 1411 O O . PHE A 1 95 ? 36.900 16.445 -10.938 1.00 13.82 95 PHE A O 1
ATOM 1428 N N . GLU A 1 96 ? 35.564 16.140 -12.725 1.00 13.40 96 GLU A N 1
ATOM 1429 C CA . GLU A 1 96 ? 36.495 15.211 -13.341 1.00 14.62 96 GLU A CA 1
ATOM 1430 C C . GLU A 1 96 ? 37.778 15.947 -13.771 1.00 14.08 96 GLU A C 1
ATOM 1431 O O . GLU A 1 96 ? 38.886 15.406 -13.636 1.00 15.88 96 GLU A O 1
ATOM 1443 N N . ALA A 1 97 ? 37.631 17.169 -14.267 1.00 14.04 97 ALA A N 1
ATOM 1444 C CA . ALA A 1 97 ? 38.807 17.947 -14.693 1.00 15.66 97 ALA A CA 1
ATOM 1445 C C . ALA A 1 97 ? 39.774 18.154 -13.519 1.00 14.30 97 ALA A C 1
ATOM 1446 O O . ALA A 1 97 ? 40.981 17.992 -13.644 1.00 15.30 97 ALA A O 1
ATOM 1453 N N . ILE A 1 98 ? 39.209 18.508 -12.380 1.00 12.68 98 ILE A N 1
ATOM 1454 C CA . ILE A 1 98 ? 40.012 18.840 -11.208 1.00 13.04 98 ILE A CA 1
ATOM 1455 C C . ILE A 1 98 ? 40.619 17.603 -10.574 1.00 13.12 98 ILE A C 1
ATOM 1456 O O . ILE A 1 98 ? 41.783 17.607 -10.219 1.00 14.58 98 ILE A O 1
ATOM 1472 N N . HIS A 1 99 ? 39.866 16.514 -10.487 1.00 12.11 99 HIS A N 1
ATOM 1473 C CA . HIS A 1 99 ? 40.314 15.353 -9.733 1.00 13.05 99 HIS A CA 1
ATOM 1474 C C . HIS A 1 99 ? 40.930 14.253 -10.564 1.00 14.98 99 HIS A C 1
ATOM 1475 O O . HIS A 1 99 ? 41.696 13.477 -10.057 1.00 18.23 99 HIS A O 1
ATOM 1490 N N . LYS A 1 100 ? 40.589 14.170 -11.837 1.00 16.32 100 LYS A N 1
ATOM 1491 C CA . LYS A 1 100 ? 41.176 13.133 -12.674 1.00 17.07 100 LYS A CA 1
ATOM 1492 C C . LYS A 1 100 ? 42.152 13.708 -13.696 1.00 19.41 100 LYS A C 1
ATOM 1493 O O . LYS A 1 100 ? 43.175 13.077 -13.985 1.00 24.53 100 LYS A O 1
ATOM 1512 N N . GLU A 1 101 ? 41.852 14.883 -14.240 1.00 18.37 101 GLU A N 1
ATOM 1513 C CA . GLU A 1 101 ? 42.657 15.432 -15.334 1.00 22.86 101 GLU A CA 1
ATOM 1514 C C . GLU A 1 101 ? 43.724 16.425 -14.863 1.00 28.47 101 GLU A C 1
ATOM 1515 O O . GLU A 1 101 ? 44.425 17.010 -15.678 1.00 31.67 101 GLU A O 1
ATOM 1527 N N . HIS A 1 102 ? 43.820 16.629 -13.554 1.00 25.58 102 HIS A N 1
ATOM 1528 C CA . HIS A 1 102 ? 44.857 17.483 -12.982 1.00 27.16 102 HIS A CA 1
ATOM 1529 C C . HIS A 1 102 ? 44.742 18.958 -13.379 1.00 28.91 102 HIS A C 1
ATOM 1530 O O . HIS A 1 102 ? 45.720 19.706 -13.284 1.00 30.17 102 HIS A O 1
ATOM 1545 N N . LYS A 1 103 ? 43.556 19.391 -13.800 1.00 18.93 103 LYS A N 1
ATOM 1546 C CA . LYS A 1 103 ? 43.372 20.783 -14.170 1.00 20.03 103 LYS A CA 1
ATOM 1547 C C . LYS A 1 103 ? 43.113 21.607 -12.914 1.00 17.93 103 LYS A C 1
ATOM 1548 O O . LYS A 1 103 ? 42.323 21.213 -12.053 1.00 18.12 103 LYS A O 1
ATOM 1567 N N . LYS A 1 104 ? 43.806 22.736 -12.784 1.00 15.73 104 LYS A N 1
ATOM 1568 C CA . LYS A 1 104 ? 43.653 23.564 -11.596 1.00 15.26 104 LYS A CA 1
ATOM 1569 C C . LYS A 1 104 ? 42.444 24.480 -11.626 1.00 14.18 104 LYS A C 1
ATOM 1570 O O . LYS A 1 104 ? 41.865 24.778 -10.581 1.00 13.34 104 LYS A O 1
ATOM 1589 N N . LEU A 1 105 ? 42.054 24.912 -12.823 1.00 14.12 105 LEU A N 1
ATOM 1590 C CA . LEU A 1 105 ? 40.938 25.839 -13.012 1.00 13.01 105 LEU A CA 1
ATOM 1591 C C . LEU A 1 105 ? 41.017 26.997 -12.017 1.00 11.36 105 LEU A C 1
ATOM 1592 O O . LEU A 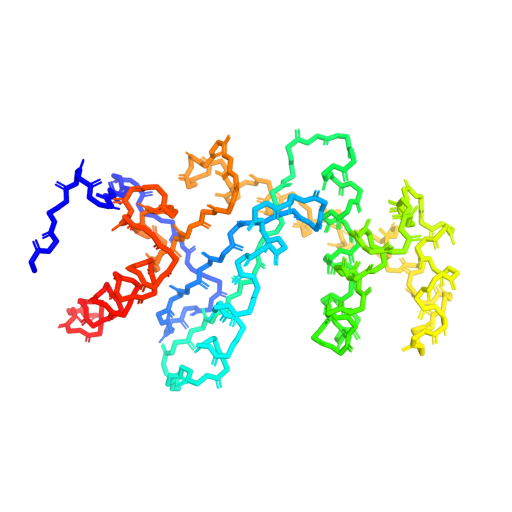1 105 ? 40.062 27.290 -11.312 1.00 12.81 105 LEU A O 1
ATOM 1608 N N . ALA A 1 106 ? 42.171 27.666 -12.025 1.00 15.31 106 ALA A N 1
ATOM 1609 C CA . ALA A 1 106 ? 42.560 28.563 -10.928 1.00 14.78 106 ALA A CA 1
ATOM 1610 C C . ALA A 1 106 ? 42.432 30.034 -11.266 1.00 17.08 106 ALA A C 1
ATOM 1611 O O . ALA A 1 106 ? 42.572 30.882 -10.384 1.00 16.23 106 ALA A O 1
ATOM 1618 N N . THR A 1 107 ? 42.174 30.338 -12.536 1.00 15.51 107 THR A N 1
ATOM 1619 C CA . THR A 1 107 ? 41.930 31.708 -12.971 1.00 16.62 107 THR A CA 1
ATOM 1620 C C . THR A 1 107 ? 40.775 31.683 -13.939 1.00 16.28 107 THR A C 1
ATOM 1621 O O . THR A 1 107 ? 40.501 30.647 -14.532 1.00 15.56 107 THR A O 1
ATOM 1632 N N . PRO A 1 108 ? 40.083 32.817 -14.120 1.00 17.18 108 PRO A N 1
ATOM 1633 C CA . PRO A 1 108 ? 38.954 32.786 -15.054 1.00 16.25 108 PRO A CA 1
ATOM 1634 C C . PRO A 1 108 ? 39.373 32.492 -16.499 1.00 16.55 108 PRO A C 1
ATOM 1635 O O . PRO A 1 108 ? 38.580 31.882 -17.196 1.00 16.11 108 PRO A O 1
ATOM 1646 N N . GLU A 1 109 ? 40.572 32.851 -16.930 1.00 16.69 109 GLU A N 1
ATOM 1647 C CA . GLU A 1 109 ? 41.002 32.496 -18.274 1.00 16.10 109 GLU A CA 1
ATOM 1648 C C . GLU A 1 109 ? 41.110 30.978 -18.405 1.00 20.45 109 GLU A C 1
ATOM 1649 O O . GLU A 1 109 ? 40.649 30.388 -19.394 1.00 18.63 109 GLU A O 1
ATOM 1661 N N . GLU A 1 110 ? 41.718 30.336 -17.412 1.00 18.79 110 GLU A N 1
ATOM 1662 C CA . GLU A 1 110 ? 41.827 28.888 -17.436 1.00 17.90 110 GLU A CA 1
ATOM 1663 C C . GLU A 1 110 ? 40.441 28.248 -17.425 1.00 15.24 110 GLU A C 1
ATOM 1664 O O . GLU A 1 110 ? 40.191 27.269 -18.143 1.00 16.21 110 GLU A O 1
ATOM 1676 N N . MET A 1 111 ? 39.552 28.769 -16.596 1.00 13.50 111 MET A N 1
ATOM 1677 C CA . MET A 1 111 ? 38.207 28.222 -16.511 1.00 13.36 111 MET A CA 1
ATOM 1678 C C . MET A 1 111 ? 37.509 28.338 -17.849 1.00 14.26 111 MET A C 1
ATOM 1679 O O . MET A 1 111 ? 36.910 27.382 -18.330 1.00 14.39 111 MET A O 1
ATOM 1693 N N . ALA A 1 112 ? 37.570 29.511 -18.448 1.00 13.85 112 ALA A N 1
ATOM 1694 C CA . ALA A 1 112 ? 36.835 29.753 -19.679 1.00 14.28 112 ALA A CA 1
ATOM 1695 C C . ALA A 1 112 ? 37.343 28.842 -20.785 1.00 14.45 112 ALA A C 1
ATOM 1696 O O . ALA A 1 112 ? 36.574 28.335 -21.591 1.00 16.31 112 ALA A O 1
ATOM 1703 N N . ASP A 1 113 ? 38.655 28.653 -20.855 1.00 15.26 113 ASP A N 1
ATOM 1704 C CA . ASP A 1 113 ? 39.244 27.821 -21.889 1.00 16.11 113 ASP A CA 1
ATOM 1705 C C . ASP A 1 113 ? 38.784 26.368 -21.734 1.00 18.40 113 ASP A C 1
ATOM 1706 O O . ASP A 1 113 ? 38.415 25.712 -22.707 1.00 18.19 113 ASP A O 1
ATOM 1715 N N . PHE A 1 114 ? 38.792 25.872 -20.508 1.00 14.93 114 PHE A N 1
ATOM 1716 C CA . PHE A 1 114 ? 38.296 24.529 -20.253 1.00 14.43 114 PHE A CA 1
ATOM 1717 C C . PHE A 1 114 ? 36.810 24.428 -20.585 1.00 13.97 114 PHE A C 1
ATOM 1718 O O . PHE A 1 114 ? 36.375 23.483 -21.259 1.00 15.01 114 PHE A O 1
ATOM 1735 N N . LEU A 1 115 ? 36.033 25.371 -20.084 1.00 12.57 115 LEU A N 1
ATOM 1736 C CA . LEU A 1 115 ? 34.583 25.316 -20.208 1.00 12.21 115 LEU A CA 1
ATOM 1737 C C . LEU A 1 115 ? 34.139 25.477 -21.658 1.00 14.35 115 LEU A C 1
ATOM 1738 O O . LEU A 1 115 ? 33.118 24.923 -22.052 1.00 14.58 115 LEU A O 1
ATOM 1754 N N . ALA A 1 116 ? 34.915 26.192 -22.474 1.00 14.18 116 ALA A N 1
ATOM 1755 C CA . ALA A 1 116 ? 34.627 26.302 -23.897 1.00 14.00 116 ALA A CA 1
ATOM 1756 C C . ALA A 1 116 ? 34.586 24.920 -24.538 1.00 14.26 116 ALA A C 1
ATOM 1757 O O . ALA A 1 116 ? 33.780 24.646 -25.439 1.00 15.03 116 ALA A O 1
ATOM 1764 N N . GLY A 1 117 ? 35.480 24.040 -24.106 1.00 14.20 117 GLY A N 1
ATOM 1765 C CA . GLY A 1 117 ? 35.512 22.680 -24.593 1.00 15.36 117 GLY A CA 1
ATOM 1766 C C . GLY A 1 117 ? 34.252 21.897 -24.269 1.00 15.00 117 GLY A C 1
ATOM 1767 O O . GLY A 1 117 ? 33.973 20.873 -24.903 1.00 16.29 117 GLY A O 1
ATOM 1771 N N . LYS A 1 118 ? 33.518 22.389 -23.277 1.00 14.00 118 LYS A N 1
ATOM 1772 C CA A LYS A 1 118 ? 32.269 21.767 -22.844 0.46 15.78 118 LYS A CA 1
ATOM 1773 C CA B LYS A 1 118 ? 32.273 21.765 -22.843 0.54 15.73 118 LYS A CA 1
ATOM 1774 C C . LYS A 1 118 ? 31.052 22.546 -23.339 1.00 17.32 118 LYS A C 1
ATOM 1775 O O . LYS A 1 118 ? 29.928 22.288 -22.899 1.00 17.89 118 LYS A O 1
ATOM 1810 N N . GLY A 1 119 ? 31.272 23.483 -24.260 1.00 13.85 119 GLY A N 1
ATOM 1811 C CA . GLY A 1 119 ? 30.182 24.214 -24.910 1.00 14.72 119 GLY A CA 1
ATOM 1812 C C . GLY A 1 119 ? 29.857 25.577 -24.315 1.00 13.46 119 GLY A C 1
ATOM 1813 O O . GLY A 1 119 ? 29.017 26.293 -24.869 1.00 14.80 119 GLY A O 1
ATOM 1817 N N . VAL A 1 120 ? 30.515 25.966 -23.237 1.00 12.73 120 VAL A N 1
ATOM 1818 C CA . VAL A 1 120 ? 30.204 27.218 -22.567 1.00 12.82 120 VAL A CA 1
ATOM 1819 C C . VAL A 1 120 ? 30.822 28.414 -23.291 1.00 14.48 120 VAL A C 1
ATOM 1820 O O . VAL A 1 120 ? 32.028 28.446 -23.534 1.00 16.37 120 VAL A O 1
ATOM 1833 N N . ASP A 1 121 ? 29.984 29.398 -23.589 1.00 14.03 121 ASP A N 1
ATOM 1834 C CA . ASP A 1 121 ? 30.369 30.658 -24.221 1.00 14.70 121 ASP A CA 1
ATOM 1835 C C . ASP A 1 121 ? 31.422 31.373 -23.363 1.00 14.79 121 ASP A C 1
ATOM 1836 O O . ASP A 1 121 ? 31.134 31.756 -22.229 1.00 13.86 121 ASP A O 1
ATOM 1845 N N . LYS A 1 122 ? 32.641 31.523 -23.896 1.00 15.79 122 LYS A N 1
ATOM 1846 C CA . LYS A 1 122 ? 33.760 32.046 -23.110 1.00 14.91 122 LYS A CA 1
ATOM 1847 C C . LYS A 1 122 ? 33.554 33.524 -22.771 1.00 13.67 122 LYS A C 1
ATOM 1848 O O . LYS A 1 122 ? 33.811 33.941 -21.641 1.00 14.58 122 LYS A O 1
ATOM 1867 N N . GLU A 1 123 ? 33.100 34.306 -23.742 1.00 16.65 123 GLU A N 1
ATOM 1868 C CA . GLU A 1 123 ? 32.911 35.738 -23.497 1.00 16.90 123 GLU A CA 1
ATOM 1869 C C . GLU A 1 123 ? 31.805 35.956 -22.463 1.00 15.35 123 GLU A C 1
ATOM 1870 O O . GLU A 1 123 ? 31.916 36.816 -21.588 1.00 14.75 123 GLU A O 1
ATOM 1882 N N . LYS A 1 124 ? 30.731 35.181 -22.541 1.00 14.59 124 LYS A N 1
ATOM 1883 C CA . LYS A 1 124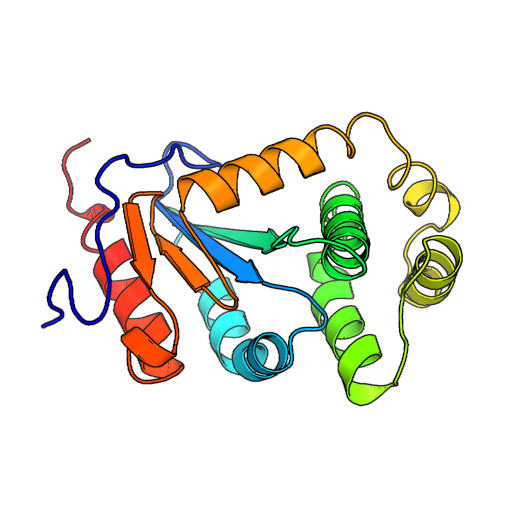 ? 29.671 35.295 -21.542 1.00 15.81 124 LYS A CA 1
ATOM 1884 C C . LYS A 1 124 ? 30.124 34.777 -20.176 1.00 14.09 124 LYS A C 1
ATOM 1885 O O . LYS A 1 124 ? 29.791 35.359 -19.143 1.00 13.91 124 LYS A O 1
ATOM 1904 N N . PHE A 1 125 ? 30.907 33.703 -20.151 1.00 11.09 125 PHE A N 1
ATOM 1905 C CA . PHE A 1 125 ? 31.443 33.237 -18.888 1.00 11.58 125 PHE A CA 1
ATOM 1906 C C . PHE A 1 125 ? 32.288 34.331 -18.223 1.00 11.86 125 PHE A C 1
ATOM 1907 O O . PHE A 1 125 ? 32.103 34.627 -17.048 1.00 12.66 125 PHE A O 1
ATOM 1924 N N . LEU A 1 126 ? 33.220 34.910 -18.962 1.00 12.59 126 LEU A N 1
ATOM 1925 C CA . LEU A 1 126 ? 34.098 35.922 -18.391 1.00 12.48 126 LEU A CA 1
ATOM 1926 C C . LEU A 1 126 ? 33.315 37.158 -17.935 1.00 13.61 126 LEU A C 1
ATOM 1927 O O . LEU A 1 126 ? 33.572 37.668 -16.844 1.00 15.24 126 LEU A O 1
ATOM 1943 N N . SER A 1 127 ? 32.381 37.653 -18.745 1.00 13.05 127 SER A N 1
ATOM 1944 C CA A SER A 1 127 ? 31.614 38.830 -18.352 0.34 14.89 127 SER A CA 1
ATOM 1945 C CA B SER A 1 127 ? 31.584 38.817 -18.371 0.15 15.07 127 SER A CA 1
ATOM 1946 C CA C SER A 1 127 ? 31.576 38.817 -18.375 0.51 15.19 127 SER A CA 1
ATOM 1947 C C . SER A 1 127 ? 30.751 38.525 -17.125 1.00 14.19 127 SER A C 1
ATOM 1948 O O . SER A 1 127 ? 30.631 39.366 -16.229 1.00 15.73 127 SER A O 1
ATOM 1968 N N . THR A 1 128 ? 30.175 37.328 -17.060 1.00 12.30 128 THR A N 1
ATOM 1969 C CA . THR A 1 128 ? 29.379 36.959 -15.896 1.00 10.33 128 THR A CA 1
ATOM 1970 C C . THR A 1 128 ? 30.268 36.797 -14.665 1.00 11.58 128 THR A C 1
ATOM 1971 O O . THR A 1 128 ? 29.962 37.284 -13.586 1.00 11.38 128 THR A O 1
ATOM 1982 N N . TYR A 1 129 ? 31.408 36.131 -14.824 1.00 12.07 129 TYR A N 1
ATOM 1983 C CA . TYR A 1 129 ? 32.305 35.901 -13.706 1.00 10.50 129 TYR A CA 1
ATOM 1984 C C . TYR A 1 129 ? 32.695 37.202 -13.028 1.00 12.43 129 TYR A C 1
ATOM 1985 O O . TYR A 1 129 ? 32.769 37.263 -11.807 1.00 12.89 129 TYR A O 1
ATOM 2003 N N . ASN A 1 130 ? 32.938 38.236 -13.818 1.00 11.81 130 ASN A N 1
ATOM 2004 C CA . ASN A 1 130 ? 33.399 39.519 -13.315 1.00 13.54 130 ASN A CA 1
ATOM 2005 C C . ASN A 1 130 ? 32.267 40.488 -12.999 1.00 14.50 130 ASN A C 1
ATOM 2006 O O . ASN A 1 130 ? 32.511 41.636 -12.644 1.00 16.99 130 ASN A O 1
ATOM 2017 N N . SER A 1 131 ? 31.028 40.021 -13.108 1.00 13.86 131 SER A N 1
ATOM 2018 C CA . SER A 1 131 ? 29.867 40.920 -13.020 1.00 12.50 131 SER A CA 1
ATOM 2019 C C . SER A 1 131 ? 29.503 41.324 -11.593 1.00 11.76 131 SER A C 1
ATOM 2020 O O . SER A 1 131 ? 29.809 40.635 -10.611 1.00 12.64 131 SER A O 1
ATOM 2028 N N . PHE A 1 132 ? 28.844 42.468 -11.472 1.00 13.49 132 PHE A N 1
ATOM 2029 C CA . PHE A 1 132 ? 28.414 42.910 -10.162 1.00 13.52 132 PHE A CA 1
ATOM 2030 C C . PHE A 1 132 ? 27.401 41.939 -9.556 1.00 11.95 132 PHE A C 1
ATOM 2031 O O . PHE A 1 132 ? 27.332 41.764 -8.333 1.00 12.62 132 PHE A O 1
ATOM 2048 N N . ALA A 1 133 ? 26.608 41.281 -10.389 1.00 12.01 133 ALA A N 1
ATOM 2049 C CA . ALA A 1 133 ? 25.617 40.372 -9.855 1.00 11.72 133 ALA A CA 1
ATOM 2050 C C . ALA A 1 133 ? 26.289 39.216 -9.128 1.00 11.69 133 ALA A C 1
ATOM 2051 O O . ALA A 1 133 ? 25.837 38.760 -8.076 1.00 12.70 133 ALA A O 1
ATOM 2058 N N . ILE A 1 134 ? 27.380 38.718 -9.706 1.00 11.84 134 ILE A N 1
ATOM 2059 C CA . ILE A 1 134 ? 28.121 37.618 -9.102 1.00 10.68 134 ILE A CA 1
ATOM 2060 C C . ILE A 1 134 ? 28.794 38.079 -7.797 1.00 11.36 134 ILE A C 1
ATOM 2061 O O . ILE A 1 134 ? 28.874 37.313 -6.852 1.00 11.49 134 ILE A O 1
ATOM 2077 N N . LYS A 1 135 ? 29.214 39.331 -7.704 1.00 11.93 135 LYS A N 1
ATOM 2078 C CA A LYS A 1 135 ? 29.714 39.856 -6.429 0.48 11.29 135 LYS A CA 1
ATOM 2079 C CA B LYS A 1 135 ? 29.717 39.841 -6.429 0.52 10.94 135 LYS A CA 1
ATOM 2080 C C . LYS A 1 135 ? 28.665 39.691 -5.336 1.00 11.36 135 LYS A C 1
ATOM 2081 O O . LYS A 1 135 ? 28.975 39.291 -4.203 1.00 11.67 135 LYS A O 1
ATOM 2116 N N . GLY A 1 136 ? 27.415 39.988 -5.670 1.00 11.03 136 GLY A N 1
ATOM 2117 C CA . GLY A 1 136 ? 26.311 39.822 -4.742 1.00 12.31 136 GLY A CA 1
ATOM 2118 C C . GLY A 1 136 ? 26.050 38.376 -4.377 1.00 11.68 136 GLY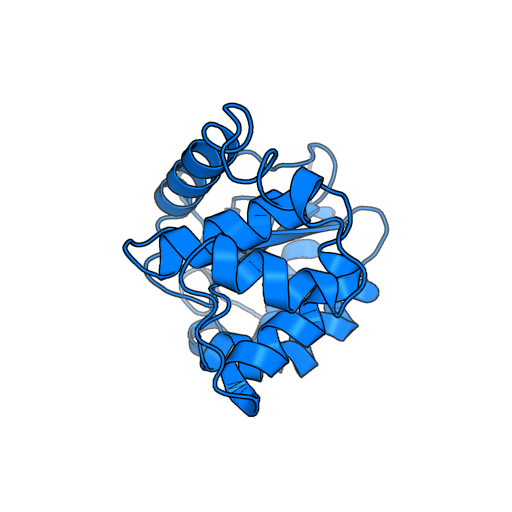 A C 1
ATOM 2119 O O . GLY A 1 136 ? 25.831 38.058 -3.209 1.00 11.82 136 GLY A O 1
ATOM 2123 N N . GLN A 1 137 ? 26.076 37.485 -5.359 1.00 10.01 137 GLN A N 1
ATOM 2124 C CA . GLN A 1 137 ? 25.877 36.077 -5.084 1.00 10.28 137 GLN A CA 1
ATOM 2125 C C . GLN A 1 137 ? 26.978 35.521 -4.186 1.00 10.28 137 GLN A C 1
ATOM 2126 O O . GLN A 1 137 ? 26.712 34.689 -3.321 1.00 11.06 137 GLN A O 1
ATOM 2140 N N . MET A 1 138 ? 28.221 35.936 -4.419 1.00 10.88 138 MET A N 1
ATOM 2141 C CA . MET A 1 138 ? 29.344 35.506 -3.595 1.00 10.10 138 MET A CA 1
ATOM 2142 C C . MET A 1 138 ? 29.101 35.939 -2.153 1.00 11.05 138 MET A C 1
ATOM 2143 O O . MET A 1 138 ? 29.285 35.165 -1.206 1.00 10.57 138 MET A O 1
ATOM 2157 N N . GLU A 1 139 ? 28.697 37.186 -1.955 1.00 10.04 139 GLU A N 1
ATOM 2158 C CA . GLU A 1 139 ? 28.476 37.673 -0.599 1.00 10.93 139 GLU A CA 1
ATOM 2159 C C . GLU A 1 139 ? 27.360 36.885 0.089 1.00 10.75 139 GLU A C 1
ATOM 2160 O O . GLU A 1 139 ? 27.430 36.548 1.274 1.00 10.85 139 GLU A O 1
ATOM 2172 N N . LYS A 1 140 ? 26.288 36.624 -0.654 1.00 11.03 140 LYS A N 1
ATOM 2173 C CA . LYS A 1 140 ? 25.184 35.863 -0.081 1.00 10.80 140 LYS A CA 1
ATOM 2174 C C . LYS A 1 140 ? 25.612 34.467 0.315 1.00 11.44 140 LYS A C 1
ATOM 2175 O O . LYS A 1 140 ? 25.227 33.984 1.380 1.00 11.84 140 LYS A O 1
ATOM 2194 N N . ALA A 1 141 ? 26.431 33.829 -0.505 1.00 10.01 141 ALA A N 1
ATOM 2195 C CA . ALA A 1 141 ? 26.908 32.489 -0.177 1.00 10.95 141 ALA A CA 1
ATOM 2196 C C . ALA A 1 141 ? 27.785 32.505 1.057 1.00 11.23 141 ALA A C 1
ATOM 2197 O O . ALA A 1 141 ? 27.716 31.599 1.894 1.00 11.67 141 ALA A O 1
ATOM 2204 N N . LYS A 1 142 ? 28.638 33.513 1.169 1.00 10.79 142 LYS A N 1
ATOM 2205 C CA . LYS A 1 142 ? 29.493 33.649 2.333 1.00 10.98 142 LYS A CA 1
ATOM 2206 C C . LYS A 1 142 ? 28.662 33.785 3.597 1.00 11.43 142 LYS A C 1
ATOM 2207 O O . LYS A 1 142 ? 28.905 33.113 4.600 1.00 13.08 142 LYS A O 1
ATOM 2226 N N . LYS A 1 143 ? 27.666 34.661 3.538 1.00 11.56 143 LYS A N 1
ATOM 2227 C CA . LYS A 1 143 ? 26.828 34.923 4.697 1.00 12.89 143 LYS A CA 1
ATOM 2228 C C . LYS A 1 143 ? 26.013 33.684 5.083 1.00 10.86 143 LYS A C 1
ATOM 2229 O O . LYS A 1 143 ? 25.802 33.432 6.259 1.00 12.26 143 LYS A O 1
ATOM 2248 N N . LEU A 1 144 ? 25.559 32.909 4.099 1.00 11.59 144 LEU A N 1
ATOM 2249 C CA . LEU A 1 144 ? 24.834 31.669 4.423 1.00 9.57 144 LEU A CA 1
ATOM 2250 C C . LEU A 1 144 ? 25.702 30.669 5.163 1.00 10.98 144 LEU A C 1
ATOM 2251 O O . LEU A 1 144 ? 25.292 30.112 6.178 1.00 11.86 144 LEU A O 1
ATOM 2267 N N . ALA A 1 145 ? 26.930 30.468 4.712 1.00 11.00 145 ALA A N 1
ATOM 2268 C CA . ALA A 1 145 ? 27.792 29.515 5.383 1.00 12.09 145 ALA A CA 1
ATOM 2269 C C . ALA A 1 145 ? 28.063 29.965 6.823 1.00 13.62 145 ALA A C 1
ATOM 2270 O O . ALA A 1 145 ? 28.125 29.143 7.732 1.00 14.78 145 ALA A O 1
ATOM 2277 N N . MET A 1 146 ? 28.237 31.271 7.035 1.00 12.22 146 MET A N 1
ATOM 2278 C CA . MET A 1 146 ? 28.390 31.807 8.379 1.00 13.46 146 MET A CA 1
ATOM 2279 C C . MET A 1 146 ? 27.160 31.543 9.250 1.00 13.17 146 MET A C 1
ATOM 2280 O O . MET A 1 146 ? 27.271 31.168 10.408 1.00 15.63 146 MET A O 1
ATOM 2294 N N . ALA A 1 147 ? 25.979 31.742 8.675 1.00 12.17 147 ALA A N 1
ATOM 2295 C CA . ALA A 1 147 ? 24.735 31.504 9.406 1.00 12.58 147 ALA A CA 1
ATOM 2296 C C . ALA A 1 147 ? 24.529 30.026 9.733 1.00 12.26 147 ALA A C 1
ATOM 2297 O O . ALA A 1 147 ? 23.944 29.687 10.755 1.00 13.73 147 ALA A O 1
ATOM 2304 N N . TYR A 1 148 ? 24.992 29.139 8.852 1.00 10.79 148 TYR A N 1
ATOM 2305 C CA . TYR A 1 148 ? 24.920 27.704 9.110 1.00 11.33 148 TYR A CA 1
ATOM 2306 C C . TYR A 1 148 ? 26.016 27.252 10.075 1.00 11.22 148 TYR A C 1
ATOM 2307 O O . TYR A 1 148 ? 25.980 26.102 10.534 1.00 13.01 148 TYR A O 1
ATOM 2325 N N . GLN A 1 149 ? 26.971 28.149 10.343 1.00 12.57 149 GLN A N 1
ATOM 2326 C CA . GLN A 1 149 ? 28.157 27.856 11.162 1.00 13.56 149 GLN A CA 1
ATOM 2327 C C . GLN A 1 149 ? 28.890 26.609 10.661 1.00 15.89 149 GLN A C 1
ATOM 2328 O O . GLN A 1 149 ? 29.301 25.728 11.424 1.00 17.23 149 GLN A O 1
ATOM 2342 N N . VAL A 1 150 ? 29.073 26.554 9.353 1.00 13.17 150 VAL A N 1
ATOM 2343 C CA . VAL A 1 150 ? 29.722 25.428 8.723 1.00 12.97 150 VAL A CA 1
ATOM 2344 C C . VAL A 1 150 ? 31.213 25.707 8.672 1.00 17.09 150 VAL A C 1
ATOM 2345 O O . VAL A 1 150 ? 31.615 26.813 8.320 1.00 17.60 150 VAL A O 1
ATOM 2358 N N . THR A 1 151 ? 32.025 24.708 9.021 1.00 15.07 151 THR A N 1
ATOM 2359 C CA . THR A 1 151 ? 33.475 24.905 9.080 1.00 15.95 151 THR A CA 1
ATOM 2360 C C . THR A 1 151 ? 34.238 23.897 8.236 1.00 14.58 151 THR A C 1
ATOM 2361 O O . THR A 1 151 ? 35.465 23.783 8.340 1.00 17.06 151 THR A O 1
ATOM 2372 N N . GLY A 1 152 ? 33.531 23.169 7.399 1.00 13.52 152 GLY A N 1
ATOM 2373 C CA . GLY A 1 152 ? 34.164 22.298 6.438 1.00 13.42 152 GLY A CA 1
ATOM 2374 C C . GLY A 1 152 ? 33.121 21.656 5.558 1.00 12.08 152 GLY A C 1
ATOM 2375 O O . GLY A 1 152 ? 31.905 21.862 5.747 1.00 11.41 152 GLY A O 1
ATOM 2379 N N . VAL A 1 153 ? 33.591 20.881 4.589 1.00 11.04 153 VAL A N 1
ATOM 2380 C CA . VAL A 1 153 ? 32.746 20.298 3.558 1.00 10.94 153 VAL A CA 1
ATOM 2381 C C . VAL A 1 153 ? 33.170 18.851 3.306 1.00 10.74 153 VAL A C 1
ATOM 2382 O O . VAL A 1 153 ? 34.311 18.482 3.638 1.00 11.48 153 VAL A O 1
ATOM 2395 N N . PRO A 1 154 ? 32.267 18.036 2.749 1.00 9.30 154 PRO A N 1
ATOM 2396 C CA . PRO A 1 154 ? 30.858 18.350 2.469 1.00 9.55 154 PRO A CA 1
ATOM 2397 C C . PRO A 1 154 ? 30.035 18.384 3.750 1.00 11.75 154 PRO A C 1
ATOM 2398 O O . PRO A 1 154 ? 30.246 17.580 4.653 1.00 11.87 154 PRO A O 1
ATOM 2409 N N . THR A 1 155 ? 29.079 19.316 3.802 1.00 9.52 155 THR A N 1
ATOM 2410 C CA . THR A 1 155 ? 28.150 19.437 4.923 1.00 8.40 155 THR A CA 1
ATOM 2411 C C . THR A 1 155 ? 26.772 19.676 4.363 1.00 9.31 155 THR A C 1
ATOM 2412 O O . THR A 1 155 ? 26.596 20.405 3.386 1.00 10.81 155 THR A O 1
ATOM 2423 N N . MET A 1 156 ? 25.798 19.023 4.979 1.00 8.97 156 MET A N 1
ATOM 2424 C CA . MET A 1 156 ? 24.405 19.147 4.572 1.00 8.90 156 MET A CA 1
ATOM 2425 C C . MET A 1 156 ? 23.653 20.038 5.557 1.00 8.91 156 MET A C 1
ATOM 2426 O O . MET A 1 156 ? 23.896 19.998 6.768 1.00 9.00 156 MET A O 1
ATOM 2440 N N . VAL A 1 157 ? 22.726 20.833 5.019 1.00 8.98 157 VAL A N 1
ATOM 2441 C CA . VAL A 1 157 ? 21.774 21.575 5.842 1.00 9.29 157 VAL A CA 1
ATOM 2442 C C . VAL A 1 157 ? 20.383 21.380 5.264 1.00 9.27 157 VAL A C 1
ATOM 2443 O O . VAL A 1 157 ? 20.147 21.632 4.080 1.00 10.11 157 VAL A O 1
ATOM 2456 N N . VAL A 1 158 ? 19.472 20.905 6.107 1.00 8.41 158 VAL A N 1
ATOM 2457 C CA . VAL A 1 158 ? 18.082 20.723 5.710 1.00 8.62 158 VAL A CA 1
ATOM 2458 C C . VAL A 1 158 ? 17.191 21.803 6.291 1.00 9.54 158 VAL A C 1
ATOM 2459 O O . VAL A 1 158 ? 17.202 22.061 7.515 1.00 9.47 158 VAL A O 1
ATOM 2472 N N . ASN A 1 159 ? 16.446 22.427 5.377 1.00 9.03 159 ASN A N 1
ATOM 2473 C CA . ASN A 1 159 ? 15.453 23.466 5.639 1.00 10.80 159 ASN A CA 1
ATOM 2474 C C . ASN A 1 159 ? 15.931 24.607 6.529 1.00 10.04 159 ASN A C 1
ATOM 2475 O O . ASN A 1 159 ? 15.167 25.199 7.284 1.00 10.84 159 ASN A O 1
ATOM 2486 N N . GLY A 1 160 ? 17.208 24.940 6.391 1.00 9.74 160 GLY A N 1
ATOM 2487 C CA . GLY A 1 160 ? 17.795 26.041 7.140 1.00 10.03 160 GLY A CA 1
ATOM 2488 C C . GLY A 1 160 ? 17.908 25.765 8.632 1.00 10.12 160 GLY A C 1
ATOM 2489 O O . GLY A 1 160 ? 18.172 26.667 9.412 1.00 11.54 160 GLY A O 1
ATOM 2493 N N . LYS A 1 161 ? 17.705 24.504 9.015 1.00 10.02 161 LYS A N 1
ATOM 2494 C CA . LYS A 1 161 ? 17.469 24.151 10.413 1.00 12.00 161 LYS A CA 1
ATOM 2495 C C . LYS A 1 161 ? 18.386 23.059 10.958 1.00 11.07 161 LYS A C 1
ATOM 2496 O O . LYS A 1 161 ? 18.629 23.039 12.163 1.00 12.85 161 LYS A O 1
ATOM 2515 N N . TYR A 1 162 ? 18.787 22.097 10.130 1.00 10.11 162 TYR A N 1
ATOM 2516 C CA . TYR A 1 162 ? 19.480 20.907 10.630 1.00 10.54 162 TYR A CA 1
ATOM 2517 C C . TYR A 1 162 ? 20.792 20.750 9.889 1.00 10.58 162 TYR A C 1
ATOM 2518 O O . TYR A 1 162 ? 20.806 20.709 8.652 1.00 11.02 162 TYR A O 1
ATOM 2536 N N . ARG A 1 163 ? 21.896 20.639 10.632 1.00 9.16 163 ARG A N 1
ATOM 2537 C CA . ARG A 1 163 ? 23.221 20.513 10.015 1.00 10.28 163 ARG A CA 1
ATOM 2538 C C . ARG A 1 163 ? 23.812 19.160 10.338 1.00 8.85 163 ARG A C 1
ATOM 2539 O O . ARG A 1 163 ? 23.733 18.703 11.476 1.00 11.27 163 ARG A O 1
ATOM 2560 N N . PHE A 1 164 ? 24.417 18.530 9.339 1.00 9.85 164 PHE A N 1
ATOM 2561 C CA . PHE A 1 164 ? 25.021 17.209 9.528 1.00 10.40 164 PHE A CA 1
ATOM 2562 C C . PHE A 1 164 ? 26.053 16.958 8.445 1.00 10.84 164 PHE A C 1
ATOM 2563 O O . PHE A 1 164 ? 26.066 17.642 7.430 1.00 10.62 164 PHE A O 1
ATOM 2580 N N . ASP A 1 165 ? 26.947 16.004 8.675 1.00 10.58 165 ASP A N 1
ATOM 2581 C CA . ASP A 1 165 ? 27.924 15.684 7.646 1.00 9.29 165 ASP A CA 1
ATOM 2582 C C . ASP A 1 165 ? 28.110 14.179 7.571 1.00 11.72 165 ASP A C 1
ATOM 2583 O O . ASP A 1 165 ? 27.401 13.435 8.261 1.00 12.11 165 ASP A O 1
ATOM 2592 N N . ILE A 1 166 ? 29.015 13.705 6.729 1.00 10.16 166 ILE A N 1
ATOM 2593 C CA . ILE A 1 166 ? 29.121 12.278 6.513 1.00 13.02 166 ILE A CA 1
ATOM 2594 C C . ILE A 1 166 ? 29.575 11.592 7.789 1.00 16.20 166 ILE A C 1
ATOM 2595 O O . ILE A 1 166 ? 29.108 10.504 8.131 1.00 16.88 166 ILE A O 1
ATOM 2611 N N . GLY A 1 167 ? 30.483 12.231 8.516 1.00 13.70 167 GLY A N 1
ATOM 2612 C CA . GLY A 1 167 ? 30.993 11.655 9.748 1.00 16.13 167 GLY A CA 1
ATOM 2613 C C . GLY A 1 167 ? 29.921 11.567 10.823 1.00 13.74 167 GLY A C 1
ATOM 2614 O O . GLY A 1 167 ? 29.794 10.538 11.501 1.00 17.05 167 GLY A O 1
ATOM 2618 N N . SER A 1 168 ? 29.138 12.622 10.978 1.00 13.97 168 SER A N 1
ATOM 2619 C CA . SER A 1 168 ? 28.112 12.635 12.013 1.00 13.28 168 SER A CA 1
ATOM 2620 C C . SER A 1 168 ? 26.990 11.648 11.694 1.00 13.89 168 SER A C 1
ATOM 2621 O O . SER A 1 168 ? 26.480 10.989 12.597 1.00 15.11 168 SER A O 1
ATOM 2629 N N . ALA A 1 169 ? 26.618 11.545 10.419 1.00 13.87 169 ALA A N 1
ATOM 2630 C CA . ALA A 1 169 ? 25.556 10.608 10.027 1.00 14.90 169 ALA A CA 1
ATOM 2631 C C . ALA A 1 169 ? 26.009 9.159 10.091 1.00 16.67 169 ALA A C 1
ATOM 2632 O O . ALA A 1 169 ? 25.189 8.264 10.321 1.00 19.03 169 ALA A O 1
ATOM 2639 N N . GLY A 1 170 ? 27.302 8.914 9.893 1.00 14.71 170 GLY A N 1
ATOM 2640 C CA . GLY A 1 170 ? 27.844 7.568 9.959 1.00 18.61 170 GLY A CA 1
ATOM 2641 C C . GLY A 1 170 ? 28.128 6.923 8.612 1.00 19.87 170 GLY A C 1
ATOM 2642 O O . GLY A 1 170 ? 28.245 5.693 8.523 1.00 24.70 170 GLY A O 1
ATOM 2646 N N . GLY A 1 171 ? 28.224 7.726 7.562 1.00 15.56 171 GLY A N 1
ATOM 2647 C CA . GLY A 1 171 ? 28.612 7.236 6.254 1.00 15.05 171 GLY A CA 1
ATOM 2648 C C . GLY A 1 171 ? 27.807 7.895 5.148 1.00 13.41 171 GLY A C 1
ATOM 2649 O O . GLY A 1 171 ? 26.847 8.586 5.417 1.00 13.85 171 GLY A O 1
ATOM 2653 N N . PRO A 1 172 ? 28.195 7.665 3.888 1.00 15.27 172 PRO A N 1
ATOM 2654 C CA . PRO A 1 172 ? 27.506 8.358 2.793 1.00 15.00 172 PRO A CA 1
ATOM 2655 C C . PRO A 1 172 ? 26.039 7.962 2.621 1.00 15.12 172 PRO A C 1
ATOM 2656 O O . PRO A 1 172 ? 25.215 8.841 2.412 1.00 14.79 172 PRO A O 1
ATOM 2667 N N . GLU A 1 173 ? 25.708 6.677 2.702 1.00 16.48 173 GLU A N 1
ATOM 2668 C CA . GLU A 1 173 ? 24.299 6.283 2.595 1.00 15.73 173 GLU A CA 1
ATOM 2669 C C . GLU A 1 173 ? 23.523 6.832 3.763 1.00 16.44 173 GLU A C 1
ATOM 2670 O O . GLU A 1 173 ? 22.374 7.272 3.627 1.00 15.55 173 GLU A O 1
ATOM 2682 N N . GLU A 1 174 ? 24.130 6.732 4.937 1.00 15.67 174 GLU A N 1
ATOM 2683 C CA . GLU A 1 174 ? 23.488 7.173 6.164 1.00 14.61 174 GLU A CA 1
ATOM 2684 C C . GLU A 1 174 ? 23.173 8.665 6.078 1.00 13.61 174 GLU A C 1
ATOM 2685 O O . GLU A 1 174 ? 22.173 9.124 6.618 1.00 12.92 174 GLU A O 1
ATOM 2697 N N . THR A 1 175 ? 24.038 9.439 5.417 1.00 12.56 175 THR A N 1
ATOM 2698 C CA . THR A 1 175 ? 23.820 10.874 5.252 1.00 11.40 175 THR A CA 1
ATOM 2699 C C . THR A 1 175 ? 22.519 11.151 4.490 1.00 10.21 175 THR A C 1
ATOM 2700 O O . THR A 1 175 ? 21.743 12.064 4.849 1.00 11.15 175 THR A O 1
ATOM 2711 N N . LEU A 1 176 ? 22.267 10.378 3.440 1.00 11.44 176 LEU A N 1
ATOM 2712 C CA . LEU A 1 176 ? 21.047 10.554 2.653 1.00 11.65 176 LEU A CA 1
ATOM 2713 C C . LEU A 1 176 ? 19.827 10.038 3.398 1.00 12.87 176 LEU A C 1
ATOM 2714 O O . LEU A 1 176 ? 18.746 10.631 3.297 1.00 11.93 176 LEU A O 1
ATOM 2730 N N . LYS A 1 177 ? 19.957 8.943 4.135 1.00 11.93 177 LYS A N 1
ATOM 2731 C CA . LYS A 1 177 ? 18.833 8.479 4.947 1.00 11.34 177 LYS A CA 1
ATOM 2732 C C . LYS A 1 177 ? 18.461 9.509 5.989 1.00 12.20 177 LYS A C 1
ATOM 2733 O O . LYS A 1 177 ? 17.277 9.727 6.267 1.00 12.48 177 LYS A O 1
ATOM 2752 N N . LEU A 1 178 ? 19.454 10.138 6.602 1.00 10.38 178 LEU A N 1
ATOM 2753 C CA . LEU A 1 178 ? 19.196 11.173 7.585 1.00 12.43 178 LEU A CA 1
ATOM 2754 C C . LEU A 1 178 ? 18.540 12.375 6.920 1.00 10.52 178 LEU A C 1
ATOM 2755 O O . LEU A 1 178 ? 17.562 12.933 7.448 1.00 10.57 178 LEU A O 1
ATOM 2771 N N . ALA A 1 179 ? 19.017 12.766 5.745 1.00 10.10 179 ALA A N 1
ATOM 2772 C CA . ALA A 1 179 ? 18.358 13.841 5.003 1.00 11.44 179 ALA A CA 1
ATOM 2773 C C . ALA A 1 179 ? 16.891 13.492 4.751 1.00 9.70 179 ALA A C 1
ATOM 2774 O O . ALA A 1 179 ? 16.019 14.339 4.947 1.00 10.46 179 ALA A O 1
ATOM 2781 N N . ASP A 1 180 ? 16.631 12.273 4.304 1.00 10.09 180 ASP A N 1
ATOM 2782 C CA . ASP A 1 180 ? 15.261 11.858 4.033 1.00 10.81 180 ASP A CA 1
ATOM 2783 C C . ASP A 1 180 ? 14.404 11.994 5.293 1.00 10.80 180 ASP A C 1
ATOM 2784 O O . ASP A 1 180 ? 13.264 12.453 5.224 1.00 10.64 180 ASP A O 1
ATOM 2793 N N . TYR A 1 181 ? 14.913 11.515 6.420 1.00 10.76 181 TYR A N 1
ATOM 2794 C CA . TYR A 1 181 ? 14.225 11.594 7.707 1.00 10.57 181 TYR A CA 1
ATOM 2795 C C . TYR A 1 181 ? 13.872 13.038 8.057 1.00 11.49 181 TYR A C 1
ATOM 2796 O O . TYR A 1 181 ? 12.745 13.340 8.460 1.00 10.82 181 TYR A O 1
ATOM 2814 N N . LEU A 1 182 ? 14.832 13.940 7.884 1.00 9.22 182 LEU A N 1
ATOM 2815 C CA . LEU A 1 182 ? 14.623 15.340 8.230 1.00 10.46 182 LEU A CA 1
ATOM 2816 C C . LEU A 1 182 ? 13.671 16.027 7.256 1.00 9.59 182 LEU A C 1
ATOM 2817 O O . LEU A 1 182 ? 12.882 16.902 7.637 1.00 10.49 182 LEU A O 1
ATOM 2833 N N . ILE A 1 183 ? 13.709 15.620 5.999 1.00 8.67 183 ILE A N 1
ATOM 2834 C CA . ILE A 1 183 ? 12.727 16.090 5.032 1.00 9.30 183 ILE A CA 1
ATOM 2835 C C . ILE A 1 183 ? 11.319 15.683 5.472 1.00 10.20 183 ILE A C 1
ATOM 2836 O O . ILE A 1 183 ? 10.400 16.520 5.473 1.00 9.92 183 ILE A O 1
ATOM 2852 N N . GLU A 1 184 ? 11.121 14.432 5.877 1.00 9.48 184 GLU A N 1
ATOM 2853 C CA . GLU A 1 184 ? 9.815 14.013 6.377 1.00 9.03 184 GLU A CA 1
ATOM 2854 C C . GLU A 1 184 ? 9.396 14.799 7.622 1.00 8.60 184 GLU A C 1
ATOM 2855 O O . GLU A 1 184 ? 8.234 15.140 7.783 1.00 10.48 184 GLU A O 1
ATOM 2867 N N . LYS A 1 185 ? 10.345 15.092 8.490 1.00 10.05 185 LYS A N 1
ATOM 2868 C CA A LYS A 1 185 ? 10.061 15.863 9.693 0.13 10.66 185 LYS A CA 1
ATOM 2869 C CA B LYS A 1 185 ? 10.070 15.862 9.699 0.87 10.30 185 LYS A CA 1
ATOM 2870 C C . LYS A 1 185 ? 9.483 17.221 9.304 1.00 10.21 185 LYS A C 1
ATOM 2871 O O . LYS A 1 185 ? 8.475 17.676 9.870 1.00 11.36 185 LYS A O 1
ATOM 2908 N N . GLU A 1 186 ? 10.117 17.855 8.325 1.00 10.24 186 GLU A N 1
ATOM 2909 C CA . GLU A 1 186 ? 9.690 19.172 7.915 1.00 10.56 186 GLU A CA 1
ATOM 2910 C C . GLU A 1 186 ? 8.369 19.107 7.138 1.00 10.48 186 GLU A C 1
ATOM 2911 O O . GLU A 1 186 ? 7.545 20.015 7.251 1.00 12.46 186 GLU A O 1
ATOM 2923 N N . ARG A 1 187 ? 8.151 18.045 6.363 1.00 9.68 187 ARG A N 1
ATOM 2924 C CA . ARG A 1 187 ? 6.884 17.891 5.648 1.00 9.78 187 ARG A CA 1
ATOM 2925 C C . ARG A 1 187 ? 5.715 17.739 6.613 1.00 12.01 187 ARG A C 1
ATOM 2926 O O . ARG A 1 187 ? 4.609 18.209 6.341 1.00 11.47 187 ARG A O 1
ATOM 2947 N N . ALA A 1 188 ? 5.942 17.067 7.731 1.00 11.07 188 ALA A N 1
ATOM 2948 C CA . ALA A 1 188 ? 4.908 16.847 8.726 1.00 12.70 188 ALA A CA 1
ATOM 2949 C C . ALA A 1 188 ? 4.609 18.093 9.564 1.00 13.59 188 ALA A C 1
ATOM 2950 O O . ALA A 1 188 ? 3.577 18.151 10.233 1.00 15.56 188 ALA A O 1
ATOM 2957 N N . ALA A 1 189 ? 5.504 19.075 9.535 1.00 13.94 189 ALA A N 1
ATOM 2958 C CA . ALA A 1 189 ? 5.378 20.232 10.419 1.00 14.55 189 ALA A CA 1
ATOM 2959 C C . ALA A 1 189 ? 4.268 21.192 10.011 1.00 16.17 189 ALA A C 1
ATOM 2960 O O . ALA A 1 189 ? 3.982 21.395 8.822 1.00 17.77 189 ALA A O 1
ATOM 2967 N N . ALA A 1 190 ? 3.696 21.843 11.020 1.00 20.94 190 ALA A N 1
ATOM 2968 C CA . ALA A 1 190 ? 2.734 22.921 10.812 1.00 21.26 190 ALA A CA 1
ATOM 2969 C C . ALA A 1 190 ? 3.371 24.124 10.139 1.00 20.89 190 ALA A C 1
ATOM 2970 O O . ALA A 1 190 ? 4.544 24.423 10.370 1.00 21.56 190 ALA A O 1
ATOM 2977 N N . LYS A 1 191 ? 2.578 24.855 9.362 1.00 20.40 191 LYS A N 1
ATOM 2978 C CA . LYS A 1 191 ? 3.093 25.883 8.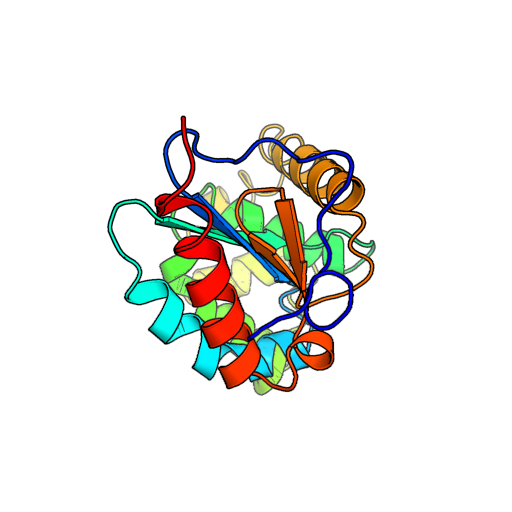462 1.00 26.37 191 LYS A CA 1
ATOM 2979 C C . LYS A 1 191 ? 2.254 27.151 8.513 1.00 34.00 191 LYS A C 1
ATOM 2980 O O . LYS A 1 191 ? 1.046 27.092 8.730 1.00 44.06 191 LYS A O 1
#

Radius of gyration: 16.57 Å; Cα contacts (8 Å, |Δi|>4): 266; chains: 1; bounding box: 42×37×44 Å

B-factor: mean 18.48, std 8.98, range [7.8, 68.67]

Secondary structure (DSSP, 8-state):
---BTTTBEE-SS----SSTTSEEEEEEE-TT-HHHHHHHHHHHHHHHT--TTEEEEEEE---STHHHHHHHHHHHHHHHT-HHHHHHHHHHHHHTS-----SHHHHHHHHHTTT--HHHHHHHHTSHHHHHHHHHHHHHHHHHT--SSSEEEETTTEEEEHHHHTSHHHHHHHHHHHHHHHHHS--

Nearest PDB structures (foldseek):
  4zl7-assembly1_A  TM=9.993E-01  e=3.110E-34  Pseudomonas aeruginosa PAO1
  3h93-assembly1_A  TM=9.724E-01  e=6.513E-32  Pseudomonas aeruginosa PAO1
  5tlq-assembly1_A  TM=9.533E-01  e=1.429E-28  Pseudomonas aeruginosa PAO1
  5vyo-assembly4_D  TM=9.539E-01  e=9.664E-21  Burkholderia pseudomallei K96243
  4p3y-assembly1_B  TM=9.566E-01  e=3.237E-18  Acinetobacter baumannii AYE